Protein AF-F3YX53-F1 (afdb_monomer)

Secondary structure (DSSP, 8-state):
-PPPPPPPHHHHHHHHHHHHSPPPP--SS-TTT-----HHHHHHHHH-TTS---HHHHHHHHHHHHHHHHSTTGGGSPPPHHHHHHHHHHHHTTT-TT--S-HHHHHHHHHTHHHHHHHHSHHHHHHHHHHHHH------SEEEEEEES-TTSHHHHHHHHHHHHTT-SEEEEEEEE--HHHHHHHHHHHHHHT--EEEE--TTSTGGGGG--SPPSEEEE--PPPTTS-GGGS-HHHHHHHHHHHHTTGGGGSEEESSEEEEEETTTTEEEEEEGGGTTPPPGGGTTS--EEEEEEETTEEEEGGGTTGGGGGGS-GGGTTTS----

Foldseek 3Di:
DDDDPDDDPVVVVVVVVVVVPDDFDLFQFFPVLADQDALLVLLVQLLALVHDLDLSSLLNNLLNLLVCLLDPPSSHGRDDRVVSSVLLVCLLCLVPPPPPDDPVSSVSSVLLVVLNQLSLLRLQLSLLLNLLLVDAADDDQAAEAEEEQCRLVSVLSSNQSNCSSNVHPHYAGEYEHARPSRQVSNQVSCVVSVRHGYDHDDLLDLVVCVSPLAAHQEYEDPQAAFQVDFRVVGCRLSSLLSSCVNHPPRNVNHHYVQQWWWKAFPVVRDIDIQHVVNSRDDPPVCVPTGIGTFFTQGPNDTGGLQCRSVVSCVRGGPSNVSSGRDRD

Organism: NCBI:txid690850

Nearest PDB structures (foldseek):
  4df3-assembly2_B  TM=7.031E-01  e=1.323E-02  Aeropyrum pernix
  3id6-assembly1_C-2  TM=6.858E-01  e=1.394E-02  Saccharolobus solfataricus
  1pry-assembly1_A  TM=6.274E-01  e=8.708E-03  Pyrococcus furiosus
  3id5-assembly1_F  TM=6.725E-01  e=2.898E-02  Saccharolobus solfataricus
  6l8u-assembly4_D  TM=6.043E-01  e=4.639E-02  Homo sapiens

InterPro domains:
  IPR029063 S-adenosyl-L-methionine-dependent methyltransferase superfamily [G3DSA:3.40.50.150] (111-239)
  IPR029063 S-adenosyl-L-methionine-dependent methyltransferase superfamily [SSF53335] (136-234)

Solvent-accessible surface area (backbone atoms only — not comparable to full-atom values): 17788 Å² total; per-residue (Å²): 136,82,79,79,79,74,86,53,71,64,60,56,51,54,51,50,53,60,69,67,45,77,77,77,58,67,33,60,49,39,73,91,52,58,67,78,52,22,40,57,57,50,52,55,50,59,27,35,65,91,47,80,89,40,71,47,59,38,48,47,41,39,53,42,46,47,44,27,71,75,37,81,74,46,38,77,41,59,58,55,65,65,61,46,25,51,51,40,57,49,57,65,41,44,84,48,87,82,56,94,59,62,65,67,60,37,49,52,47,51,73,35,37,75,35,46,44,53,48,38,22,45,36,36,44,27,43,53,32,47,52,49,31,66,48,84,69,83,94,58,68,66,38,29,35,37,17,40,63,27,45,60,33,63,62,45,46,17,45,53,30,15,36,40,35,67,66,34,81,42,76,49,38,41,25,33,17,69,52,65,72,41,31,54,50,31,30,51,50,25,58,75,71,69,62,48,50,52,44,81,36,54,64,66,44,75,72,54,51,62,83,53,81,61,68,44,48,30,36,40,50,76,44,65,38,34,47,93,34,48,44,84,78,29,60,43,48,53,29,44,42,34,50,46,69,72,46,47,77,60,45,75,76,29,49,51,40,56,51,24,41,33,31,38,23,76,95,77,73,43,73,50,76,26,22,75,92,59,46,36,43,75,56,81,96,50,67,89,58,71,34,21,42,51,27,33,26,55,95,91,38,82,42,45,53,79,54,51,25,56,86,46,46,79,49,34,30,79,78,25,58,78,47,40,44,77,78,75

Mean predicted aligned error: 6.78 Å

Radius of gyration: 22.31 Å; Cα contacts (8 Å, |Δi|>4): 563; chains: 1; bounding box: 44×90×49 Å

Sequence (328 aa):
MVPPPAPDLYYRSAALDLLRQPLPSRDILRPEIYRRTPLIRDIALLCDPNVDVSDATVLNLVVKYFHAYVHPGSHKHALDLGEITGLFELFARHRDEDAQADAELMARLRDWSFALRMLVDVPKTAHIFRSIASTPLPWDSEYRGLDIGTGSGILLLAEVVQAWRNGCKNIHAVGIEIDEKVGARTGQFFRDLGVGEVVLGNAKEREVYRIMPKTPTFVSNETVAAMHERLGREDFTLINQTLLSVYGSGIMRAGFFPEALIIYAPCRKVSAILSRKNGFQIPRAYRGLSFYPRAVVIDGHIVPLNRLGDELVQHIPLASRRLLSRRW

Structure (mmCIF, N/CA/C/O backbone):
data_AF-F3YX53-F1
#
_entry.id   AF-F3YX53-F1
#
loop_
_atom_site.group_PDB
_atom_site.id
_atom_site.type_symbol
_atom_site.label_atom_id
_atom_site.label_alt_id
_atom_site.label_comp_id
_atom_site.label_asym_id
_atom_site.label_entity_id
_atom_site.label_seq_id
_atom_site.pdbx_PDB_ins_code
_atom_site.Cartn_x
_atom_site.Cartn_y
_atom_site.Cartn_z
_atom_site.occupancy
_atom_site.B_iso_or_equiv
_atom_site.auth_seq_id
_atom_site.auth_comp_id
_atom_site.auth_asym_id
_atom_site.auth_atom_id
_atom_site.pdbx_PDB_model_num
ATOM 1 N N . MET A 1 1 ? 9.713 68.135 -14.252 1.00 49.59 1 MET A N 1
ATOM 2 C CA . MET A 1 1 ? 9.689 66.773 -13.678 1.00 49.59 1 MET A CA 1
ATOM 3 C C . MET A 1 1 ? 8.294 66.523 -13.141 1.00 49.59 1 MET A C 1
ATOM 5 O O . MET A 1 1 ? 7.878 67.247 -12.249 1.00 49.59 1 MET A O 1
ATOM 9 N N . VAL A 1 2 ? 7.559 65.583 -13.733 1.00 43.41 2 VAL A N 1
ATOM 10 C CA . VAL A 1 2 ? 6.241 65.154 -13.238 1.00 43.41 2 VAL A CA 1
ATOM 11 C C . VAL A 1 2 ? 6.487 64.073 -12.176 1.00 43.41 2 VAL A C 1
ATOM 13 O O . VAL A 1 2 ? 7.276 63.167 -12.453 1.00 43.41 2 VAL A O 1
ATOM 16 N N . PRO A 1 3 ? 5.906 64.167 -10.967 1.00 47.56 3 PRO A N 1
ATOM 17 C CA . PRO A 1 3 ? 6.069 63.131 -9.953 1.00 47.56 3 PRO A CA 1
ATOM 18 C C . PRO A 1 3 ? 5.413 61.822 -10.424 1.00 47.56 3 PRO A C 1
ATOM 20 O O . PRO A 1 3 ? 4.395 61.870 -11.119 1.00 47.56 3 PRO A O 1
ATOM 23 N N . PRO A 1 4 ? 5.977 60.654 -10.072 1.00 47.84 4 PRO A N 1
ATOM 24 C CA . PRO A 1 4 ? 5.370 59.378 -10.423 1.00 47.84 4 PRO A CA 1
ATOM 25 C C . PRO A 1 4 ? 3.976 59.260 -9.780 1.00 47.84 4 PRO A C 1
ATOM 27 O O . PRO A 1 4 ? 3.779 59.755 -8.665 1.00 47.84 4 PRO A O 1
ATOM 30 N N . PRO A 1 5 ? 3.002 58.623 -10.457 1.00 53.12 5 PRO A N 1
ATOM 31 C CA . PRO A 1 5 ? 1.685 58.390 -9.879 1.00 53.12 5 PRO A CA 1
ATOM 32 C C . PRO A 1 5 ? 1.825 57.575 -8.589 1.00 53.12 5 PRO A C 1
ATOM 34 O O . PRO A 1 5 ? 2.611 56.627 -8.518 1.00 53.12 5 PRO A O 1
ATOM 37 N N . ALA A 1 6 ? 1.087 57.981 -7.553 1.00 59.03 6 ALA A N 1
ATOM 38 C CA . ALA A 1 6 ? 1.068 57.286 -6.273 1.00 59.03 6 ALA A CA 1
ATOM 39 C C . ALA A 1 6 ? 0.679 55.811 -6.492 1.00 59.03 6 ALA A C 1
ATOM 41 O O . ALA A 1 6 ? -0.263 55.561 -7.247 1.00 59.03 6 ALA A O 1
ATOM 42 N N . PRO A 1 7 ? 1.370 54.839 -5.864 1.00 53.91 7 PRO A N 1
ATOM 43 C CA . PRO A 1 7 ? 1.024 53.436 -6.013 1.00 53.91 7 PRO A CA 1
ATOM 44 C C . PRO A 1 7 ? -0.438 53.218 -5.614 1.00 53.91 7 PRO A C 1
ATOM 46 O O . PRO A 1 7 ? -0.857 53.513 -4.493 1.00 53.91 7 PRO A O 1
ATOM 49 N N . ASP A 1 8 ? -1.180 52.753 -6.613 1.00 56.47 8 ASP A N 1
ATOM 50 C CA . ASP A 1 8 ? -2.628 52.669 -6.711 1.00 56.47 8 ASP A CA 1
ATOM 51 C C . ASP A 1 8 ? -3.309 52.099 -5.460 1.00 56.47 8 ASP A C 1
ATOM 53 O O . ASP A 1 8 ? -2.947 51.035 -4.946 1.00 56.47 8 ASP A O 1
ATOM 57 N N . LEU A 1 9 ? -4.401 52.752 -5.048 1.00 54.44 9 LEU A N 1
ATOM 58 C CA . LEU A 1 9 ? -5.386 52.260 -4.070 1.00 54.44 9 LEU A CA 1
ATOM 59 C C . LEU A 1 9 ? -5.852 50.818 -4.366 1.00 54.44 9 LEU A C 1
ATOM 61 O O . LEU A 1 9 ? -6.217 50.084 -3.446 1.00 54.44 9 LEU A O 1
ATOM 65 N N . TYR A 1 10 ? -5.766 50.394 -5.629 1.00 53.84 10 TYR A N 1
ATOM 66 C CA . TYR A 1 10 ? -6.026 49.035 -6.099 1.00 53.84 10 TYR A CA 1
ATOM 67 C C . TYR A 1 10 ? -5.140 47.975 -5.418 1.00 53.84 10 TYR A C 1
ATOM 69 O O . TYR A 1 10 ? -5.646 46.951 -4.958 1.00 53.84 10 TYR A O 1
ATOM 77 N N . TYR A 1 11 ? -3.836 48.236 -5.256 1.00 52.47 11 TYR A N 1
ATOM 78 C CA . TYR A 1 11 ? -2.918 47.298 -4.595 1.00 52.47 11 TYR A CA 1
ATOM 79 C C . TYR A 1 11 ? -3.184 47.191 -3.091 1.00 52.47 11 TYR A C 1
ATOM 81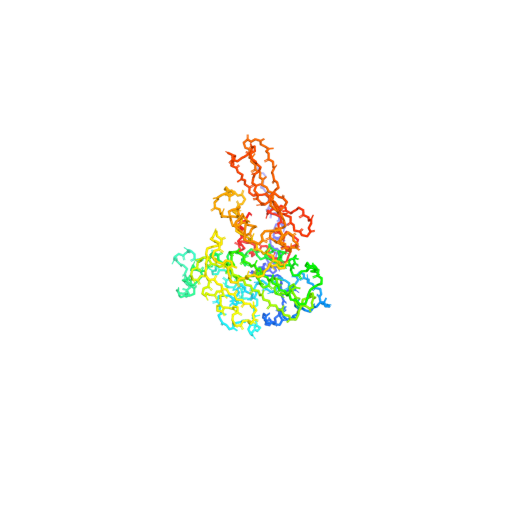 O O . TYR A 1 11 ? -3.025 46.118 -2.513 1.00 52.47 11 TYR A O 1
ATOM 89 N N . ARG A 1 12 ? -3.641 48.278 -2.454 1.00 53.94 12 ARG A N 1
ATOM 90 C CA . ARG A 1 12 ? -4.061 48.262 -1.044 1.00 53.94 12 ARG A CA 1
ATOM 91 C C . ARG A 1 12 ? -5.340 47.460 -0.837 1.00 53.94 12 ARG A C 1
ATOM 93 O O . ARG A 1 12 ? -5.404 46.715 0.133 1.00 53.94 12 ARG A O 1
ATOM 100 N N . SER A 1 13 ? -6.319 47.578 -1.735 1.00 52.41 13 SER A N 1
ATOM 101 C CA . SER A 1 13 ? -7.549 46.775 -1.683 1.00 52.41 13 SER A CA 1
ATOM 102 C C . SER A 1 13 ? -7.244 45.288 -1.845 1.00 52.41 13 SER A C 1
ATOM 104 O O . SER A 1 13 ? -7.623 44.498 -0.991 1.00 52.41 13 SER A O 1
ATOM 106 N N . ALA A 1 14 ? -6.472 44.914 -2.870 1.00 54.47 14 ALA A N 1
ATOM 107 C CA . ALA A 1 14 ? -6.106 43.519 -3.114 1.00 54.47 14 ALA A CA 1
ATOM 108 C C . ALA A 1 14 ? -5.254 42.921 -1.978 1.00 54.47 14 ALA A C 1
ATOM 110 O O . ALA A 1 14 ? -5.452 41.769 -1.594 1.00 54.47 14 ALA A O 1
ATOM 111 N N . ALA A 1 15 ? -4.336 43.701 -1.396 1.00 55.62 15 ALA A N 1
ATOM 112 C CA . ALA A 1 15 ? -3.557 43.279 -0.234 1.00 55.62 15 ALA A CA 1
ATOM 113 C C . ALA A 1 15 ? -4.422 43.128 1.028 1.00 55.62 15 ALA A C 1
ATOM 115 O O . ALA A 1 15 ? -4.228 42.185 1.790 1.00 55.62 15 ALA A O 1
ATOM 116 N N . LEU A 1 16 ? -5.395 44.018 1.250 1.00 55.44 16 LEU A N 1
ATOM 117 C CA . LEU A 1 16 ? -6.341 43.910 2.363 1.00 55.44 16 LEU A CA 1
ATOM 118 C C . LEU A 1 16 ? -7.295 42.726 2.192 1.00 55.44 16 LEU A C 1
ATOM 120 O O . LEU A 1 16 ? -7.593 42.054 3.175 1.00 55.44 16 LEU A O 1
ATOM 124 N N . ASP A 1 17 ? -7.726 42.428 0.969 1.00 58.31 17 ASP A N 1
ATOM 125 C CA . ASP A 1 17 ? -8.549 41.256 0.673 1.00 58.31 17 ASP A CA 1
ATOM 126 C C . ASP A 1 17 ? -7.755 39.955 0.863 1.00 58.31 17 ASP A C 1
ATOM 128 O O . ASP A 1 17 ? -8.283 39.001 1.428 1.00 58.31 17 ASP A O 1
ATOM 132 N N . LEU A 1 18 ? -6.461 39.934 0.518 1.00 54.81 18 LEU A N 1
ATOM 133 C CA . LEU A 1 18 ? -5.540 38.832 0.838 1.00 54.81 18 LEU A CA 1
ATOM 134 C C . LEU A 1 18 ? -5.306 38.663 2.349 1.00 54.81 18 LEU A C 1
ATOM 136 O O . LEU A 1 18 ? -5.172 37.537 2.818 1.00 54.81 18 LEU A O 1
ATOM 140 N N . LEU A 1 19 ? -5.278 39.755 3.119 1.00 52.75 19 LEU A N 1
ATOM 141 C CA . LEU A 1 19 ? -5.143 39.724 4.584 1.00 52.75 19 LEU A CA 1
ATOM 142 C C . LEU A 1 19 ? -6.446 39.343 5.306 1.00 52.75 19 LEU A C 1
ATOM 144 O O . LEU A 1 19 ? -6.406 38.918 6.458 1.00 52.75 19 LEU A O 1
ATOM 148 N N . ARG A 1 20 ? -7.597 39.512 4.644 1.00 55.66 20 ARG A N 1
ATOM 149 C CA . ARG A 1 20 ? -8.925 39.104 5.132 1.00 55.66 20 ARG A CA 1
ATOM 150 C C . ARG A 1 20 ? -9.268 37.663 4.784 1.00 55.66 20 ARG A C 1
ATOM 152 O O . ARG A 1 20 ? -10.210 37.118 5.360 1.00 55.66 20 ARG A O 1
ATOM 159 N N . GLN A 1 21 ? -8.540 37.050 3.852 1.00 49.94 21 GLN A N 1
ATOM 160 C CA . GLN A 1 21 ? -8.690 35.627 3.596 1.00 49.94 21 GLN A CA 1
ATOM 161 C C . GLN A 1 21 ? -8.266 34.850 4.849 1.00 49.94 21 GLN A C 1
ATOM 163 O O . GLN A 1 21 ? -7.223 35.156 5.435 1.00 49.94 21 GLN A O 1
ATOM 168 N N . PRO A 1 22 ? -9.054 33.846 5.278 1.00 48.16 22 PRO A N 1
ATOM 169 C CA . PRO A 1 22 ? -8.607 32.931 6.312 1.00 48.16 22 PRO A CA 1
ATOM 170 C C . PRO A 1 22 ? -7.241 32.381 5.910 1.00 48.16 22 PRO A C 1
ATOM 172 O O . PRO A 1 22 ? -7.035 32.026 4.744 1.00 48.16 22 PRO A O 1
ATOM 175 N N . LEU A 1 23 ? -6.310 32.315 6.866 1.00 53.31 23 LEU A N 1
ATOM 176 C CA . LEU A 1 23 ? -5.028 31.662 6.626 1.00 53.31 23 LEU A CA 1
ATOM 177 C C . LEU A 1 23 ? -5.305 30.279 6.021 1.00 53.31 23 LEU A C 1
ATOM 179 O O . LEU A 1 23 ? -6.161 29.561 6.547 1.00 53.31 23 LEU A O 1
ATOM 183 N N . PRO A 1 24 ? -4.630 29.902 4.921 1.00 59.50 24 PRO A N 1
ATOM 184 C CA . PRO A 1 24 ? -4.862 28.608 4.304 1.00 59.50 24 PRO A CA 1
ATOM 185 C C . PRO A 1 24 ? -4.664 27.523 5.360 1.00 59.50 24 PRO A C 1
ATOM 187 O O . PRO A 1 24 ? -3.640 27.514 6.053 1.00 59.50 24 PRO A O 1
ATOM 190 N N . SER A 1 25 ? -5.666 26.646 5.494 1.00 64.38 25 SER A N 1
ATOM 191 C CA . SER A 1 25 ? -5.602 25.526 6.429 1.00 64.38 25 SER A CA 1
ATOM 192 C C . SER A 1 25 ? -4.290 24.770 6.208 1.00 64.38 25 SER A C 1
ATOM 194 O O . SER A 1 25 ? -3.894 24.475 5.074 1.00 64.38 25 SER A O 1
ATOM 196 N N . ARG A 1 26 ? -3.594 24.517 7.317 1.00 80.75 26 ARG A N 1
ATOM 197 C CA . ARG A 1 26 ? -2.384 23.691 7.354 1.00 80.75 26 ARG A CA 1
ATOM 198 C C . ARG A 1 26 ? -2.716 22.211 7.506 1.00 80.75 26 ARG A C 1
ATOM 200 O O . ARG A 1 26 ? -1.799 21.405 7.580 1.00 80.75 26 ARG A O 1
ATOM 207 N N . ASP A 1 27 ? -4.000 21.865 7.544 1.00 92.56 27 ASP A N 1
ATOM 208 C CA . ASP A 1 27 ? -4.454 20.503 7.761 1.00 92.56 27 ASP A CA 1
ATOM 209 C C . ASP A 1 27 ? -4.037 19.598 6.605 1.00 92.56 27 ASP A C 1
ATOM 211 O O . ASP A 1 27 ? -3.983 20.012 5.442 1.00 92.56 27 ASP A O 1
ATOM 215 N N . ILE A 1 28 ? -3.745 18.336 6.908 1.00 95.44 28 ILE A N 1
ATOM 216 C CA . ILE A 1 28 ? -3.334 17.370 5.885 1.00 95.44 28 ILE A CA 1
ATOM 217 C C . ILE A 1 28 ? -4.479 16.994 4.929 1.00 95.44 28 ILE A C 1
ATOM 219 O O . ILE A 1 28 ? -4.230 16.617 3.787 1.00 95.44 28 ILE A O 1
ATOM 223 N N . LEU A 1 29 ? -5.731 17.164 5.363 1.00 96.44 29 LEU A N 1
ATOM 224 C CA . LEU A 1 29 ? -6.944 17.025 4.558 1.00 96.44 29 LEU A CA 1
ATOM 225 C C . LEU A 1 29 ? -7.785 18.295 4.665 1.00 96.44 29 LEU A C 1
ATOM 227 O O . LEU A 1 29 ? -7.719 19.017 5.654 1.00 96.44 29 LEU A O 1
ATOM 231 N N . ARG A 1 30 ? -8.633 18.541 3.669 1.00 94.75 30 ARG A N 1
ATOM 232 C CA . ARG A 1 30 ? -9.691 19.545 3.783 1.00 94.75 30 ARG A CA 1
ATOM 233 C C . ARG A 1 30 ? -10.664 19.185 4.923 1.00 94.75 30 ARG A C 1
ATOM 235 O O . ARG A 1 30 ? -11.121 18.038 4.959 1.00 94.75 30 ARG A O 1
ATOM 242 N N . PRO A 1 31 ? -11.023 20.121 5.824 1.00 92.00 31 PRO A N 1
ATOM 243 C CA . PRO A 1 31 ? -11.918 19.833 6.947 1.00 92.00 31 PRO A CA 1
ATOM 244 C C . PRO A 1 31 ? -13.266 19.238 6.529 1.00 92.00 31 PRO A C 1
ATOM 246 O O . PRO A 1 31 ? -13.812 18.407 7.245 1.00 92.00 31 PRO A O 1
ATOM 249 N N . GLU A 1 32 ? -13.777 19.604 5.349 1.00 93.75 32 GLU A N 1
ATOM 250 C CA . GLU A 1 32 ? -15.083 19.157 4.852 1.00 93.75 32 GLU A CA 1
ATOM 251 C C . GLU A 1 32 ? -15.123 17.657 4.528 1.00 93.75 32 GLU A C 1
ATOM 253 O O . GLU A 1 32 ? -16.195 17.054 4.541 1.00 93.75 32 GLU A O 1
ATOM 258 N N . ILE A 1 33 ? -13.970 17.043 4.237 1.00 95.44 33 ILE A N 1
ATOM 259 C CA . ILE A 1 33 ? -13.889 15.597 3.996 1.00 95.44 33 ILE A CA 1
ATOM 260 C C . ILE A 1 33 ? -13.463 14.818 5.239 1.00 95.44 33 ILE A C 1
ATOM 262 O O . ILE A 1 33 ? -13.662 13.602 5.285 1.00 95.44 33 ILE A O 1
ATOM 266 N N . TYR A 1 34 ? -12.863 15.474 6.235 1.00 97.19 34 TYR A N 1
ATOM 267 C CA . TYR A 1 34 ? -12.397 14.804 7.441 1.00 97.19 34 TYR A CA 1
ATOM 268 C C . TYR A 1 34 ? -13.574 14.366 8.313 1.00 97.19 34 TYR A C 1
ATOM 270 O O . TYR A 1 34 ? -14.525 15.107 8.548 1.00 97.19 34 TYR A O 1
ATOM 278 N N . ARG A 1 35 ? -13.498 13.142 8.830 1.00 96.56 35 ARG A N 1
ATOM 279 C CA . ARG A 1 35 ? -14.499 12.563 9.722 1.00 96.56 35 ARG A CA 1
ATOM 280 C C . ARG A 1 35 ? -13.828 12.230 11.038 1.00 96.56 35 ARG A C 1
ATOM 282 O O . ARG A 1 35 ? -12.894 11.435 11.070 1.00 96.56 35 ARG A O 1
ATOM 289 N N . ARG A 1 36 ? -14.338 12.768 12.145 1.00 96.94 36 ARG A N 1
ATOM 290 C CA . ARG A 1 36 ? -13.844 12.459 13.495 1.00 96.94 36 ARG A CA 1
ATOM 291 C C . ARG A 1 36 ? -14.381 11.106 13.984 1.00 96.94 36 ARG A C 1
ATOM 293 O O . ARG A 1 36 ? -15.204 11.020 14.890 1.00 96.94 36 ARG A O 1
ATOM 300 N N . THR A 1 37 ? -13.933 10.040 13.335 1.00 97.12 37 THR A N 1
ATOM 301 C CA . THR A 1 37 ? -14.246 8.636 13.641 1.00 97.12 37 THR A CA 1
ATOM 302 C C . THR A 1 37 ? -12.961 7.868 13.962 1.00 97.12 37 THR A C 1
ATOM 304 O O . THR A 1 37 ? -11.911 8.202 13.408 1.00 97.12 37 THR A O 1
ATOM 307 N N . PRO A 1 38 ? -13.009 6.834 14.819 1.00 98.00 38 PRO A N 1
ATOM 308 C CA . PRO A 1 38 ? -11.875 5.933 15.008 1.00 98.00 38 PRO A CA 1
ATOM 309 C C . PRO A 1 38 ? -11.501 5.186 13.725 1.00 98.00 38 PRO A C 1
ATOM 311 O O . PRO A 1 38 ? -12.389 4.830 12.947 1.00 98.00 38 PRO A O 1
ATOM 314 N N . LEU A 1 39 ? -10.213 4.864 13.549 1.00 98.31 39 LEU A N 1
ATOM 315 C CA . LEU A 1 39 ? -9.726 4.093 12.394 1.00 98.31 39 LEU A CA 1
ATOM 316 C C . LEU A 1 39 ? -10.466 2.756 12.245 1.00 98.31 39 LEU A C 1
ATOM 318 O O . LEU A 1 39 ? -10.862 2.397 11.142 1.00 98.31 39 LEU A O 1
ATOM 322 N N . ILE A 1 40 ? -10.704 2.042 13.351 1.00 97.69 40 ILE A N 1
ATOM 323 C CA . ILE A 1 40 ? -11.396 0.744 13.316 1.00 97.69 40 ILE A CA 1
ATOM 324 C C . ILE A 1 40 ? -12.818 0.845 12.743 1.00 97.69 40 ILE A C 1
ATOM 326 O O . ILE A 1 40 ? -13.286 -0.073 12.075 1.00 97.69 40 ILE A O 1
ATOM 330 N N . ARG A 1 41 ? -13.495 1.984 12.947 1.00 97.31 41 ARG A N 1
ATOM 331 C CA . ARG A 1 41 ? -14.827 2.231 12.385 1.00 97.31 41 ARG A CA 1
ATOM 332 C C . ARG A 1 41 ? -14.756 2.488 10.883 1.00 97.31 41 ARG A C 1
ATOM 334 O O . ARG A 1 41 ? -15.631 2.025 10.160 1.00 97.31 41 ARG A O 1
ATOM 341 N N . ASP A 1 42 ? -13.725 3.191 10.423 1.00 97.31 42 ASP A N 1
ATOM 342 C CA . ASP A 1 42 ? -13.515 3.438 8.994 1.00 97.31 42 ASP A CA 1
ATOM 343 C C . ASP A 1 42 ? -13.142 2.144 8.253 1.00 97.31 42 ASP A C 1
ATOM 345 O O . ASP A 1 42 ? -13.642 1.911 7.155 1.00 97.31 42 ASP A O 1
ATOM 349 N N . ILE A 1 43 ? -12.344 1.263 8.873 1.00 97.75 43 ILE A N 1
ATOM 350 C CA . ILE A 1 43 ? -12.054 -0.081 8.343 1.00 97.75 43 ILE A CA 1
ATOM 351 C C . ILE A 1 43 ? -13.345 -0.902 8.241 1.00 97.75 43 ILE A C 1
ATOM 353 O O . ILE A 1 43 ? -13.640 -1.440 7.179 1.00 97.75 43 ILE A O 1
ATOM 357 N N . ALA A 1 44 ? -14.145 -0.959 9.312 1.00 96.25 44 ALA A N 1
ATOM 358 C CA . ALA A 1 44 ? -15.410 -1.696 9.306 1.00 96.25 44 ALA A CA 1
ATOM 359 C C . ALA A 1 44 ? -16.380 -1.182 8.230 1.00 96.25 44 ALA A C 1
ATOM 361 O O . ALA A 1 44 ? -17.036 -1.977 7.563 1.00 96.25 44 ALA A O 1
ATOM 362 N N . LEU A 1 45 ? -16.434 0.140 8.031 1.00 96.06 45 LEU A N 1
ATOM 363 C CA . LEU A 1 45 ? -17.238 0.763 6.983 1.00 96.06 45 LEU A CA 1
ATOM 364 C C . LEU A 1 45 ? -16.762 0.358 5.580 1.00 96.06 45 LEU A C 1
ATOM 366 O O . LEU A 1 45 ? -17.583 0.076 4.715 1.00 96.06 45 LEU A O 1
ATOM 370 N N . LEU A 1 46 ? -15.447 0.309 5.354 1.00 96.50 46 LEU A N 1
ATOM 371 C CA . LEU A 1 46 ? -14.874 -0.116 4.076 1.00 96.50 46 LEU A CA 1
ATOM 372 C C . LEU A 1 46 ? -15.122 -1.598 3.783 1.00 96.50 46 LEU A C 1
ATOM 374 O O . LEU A 1 46 ? -15.286 -1.954 2.618 1.00 96.50 46 LEU A O 1
ATOM 378 N N . CYS A 1 47 ? -15.185 -2.449 4.808 1.00 95.75 47 CYS A N 1
ATOM 379 C CA . CYS A 1 47 ? -15.500 -3.869 4.655 1.00 95.75 47 CYS A CA 1
ATOM 380 C C . CYS A 1 47 ? -16.953 -4.141 4.220 1.00 95.75 47 CYS A C 1
ATOM 382 O O . CYS A 1 47 ? -17.225 -5.237 3.734 1.00 95.75 47 CYS A O 1
ATOM 384 N N . ASP A 1 48 ? -17.884 -3.191 4.379 1.00 94.75 48 ASP A N 1
ATOM 385 C CA . ASP A 1 48 ? -19.287 -3.376 3.988 1.00 94.75 48 ASP A CA 1
ATOM 386 C C . ASP A 1 48 ? -19.449 -3.288 2.456 1.00 94.75 48 ASP A C 1
ATOM 388 O O . ASP A 1 48 ? -19.206 -2.221 1.877 1.00 94.75 48 ASP A O 1
ATOM 392 N N . PRO A 1 49 ? -19.890 -4.365 1.771 1.00 93.25 49 PRO A N 1
ATOM 393 C CA . PRO A 1 49 ? -20.092 -4.354 0.322 1.00 93.25 49 PRO A CA 1
ATOM 394 C C . PRO A 1 49 ? -21.111 -3.322 -0.166 1.00 93.25 49 PRO A C 1
ATOM 396 O O . PRO A 1 49 ? -21.043 -2.913 -1.322 1.00 93.25 49 PRO A O 1
ATOM 399 N N . ASN A 1 50 ? -22.044 -2.898 0.689 1.00 93.94 50 ASN A N 1
ATOM 400 C CA . ASN A 1 50 ? -23.097 -1.946 0.331 1.00 93.94 50 ASN A CA 1
ATOM 401 C C . ASN A 1 50 ? -22.648 -0.488 0.462 1.00 93.94 50 ASN A C 1
ATOM 403 O O . ASN A 1 50 ? -23.416 0.425 0.158 1.00 93.94 50 ASN A O 1
ATOM 407 N N . VAL A 1 51 ? -21.427 -0.260 0.946 1.00 93.69 51 VAL A N 1
ATOM 408 C CA . VAL A 1 51 ? -20.857 1.073 1.092 1.00 93.69 51 VAL A CA 1
ATOM 409 C C . VAL A 1 51 ? -19.859 1.327 -0.027 1.00 93.69 51 VAL A C 1
ATOM 411 O O . VAL A 1 51 ? -18.937 0.538 -0.264 1.00 93.69 51 VAL A O 1
ATOM 414 N N . ASP A 1 52 ? -20.024 2.469 -0.691 1.00 91.56 52 ASP A N 1
ATOM 415 C CA . ASP A 1 52 ? -19.095 2.940 -1.709 1.00 91.56 52 ASP A CA 1
ATOM 416 C C . ASP A 1 52 ? -17.751 3.345 -1.095 1.00 91.56 52 ASP A C 1
ATOM 418 O O . ASP A 1 52 ? -17.671 4.085 -0.104 1.00 91.56 52 ASP A O 1
ATOM 422 N N . VAL A 1 53 ? -16.669 2.942 -1.762 1.00 94.50 53 VAL A N 1
ATOM 423 C CA . VAL A 1 53 ? -15.293 3.328 -1.424 1.00 94.50 53 VAL A CA 1
ATOM 424 C C . VAL A 1 53 ? -15.020 4.758 -1.920 1.00 94.50 53 VAL A C 1
ATOM 426 O O . VAL A 1 53 ? -14.290 5.006 -2.878 1.00 94.50 53 VAL A O 1
ATOM 429 N N . SER A 1 54 ? -15.677 5.722 -1.275 1.00 95.56 54 SER A N 1
ATOM 430 C CA . SER A 1 54 ? -15.593 7.153 -1.592 1.00 95.56 54 SER A CA 1
ATOM 431 C C . SER A 1 54 ? -14.243 7.773 -1.221 1.00 95.56 54 SER A C 1
ATOM 433 O O . SER A 1 54 ? -13.602 7.343 -0.260 1.00 95.56 54 SER A O 1
ATOM 435 N N . ASP A 1 55 ? -13.868 8.857 -1.916 1.00 96.94 55 ASP A N 1
ATOM 436 C CA . ASP A 1 55 ? -12.656 9.657 -1.658 1.00 96.94 55 ASP A CA 1
ATOM 437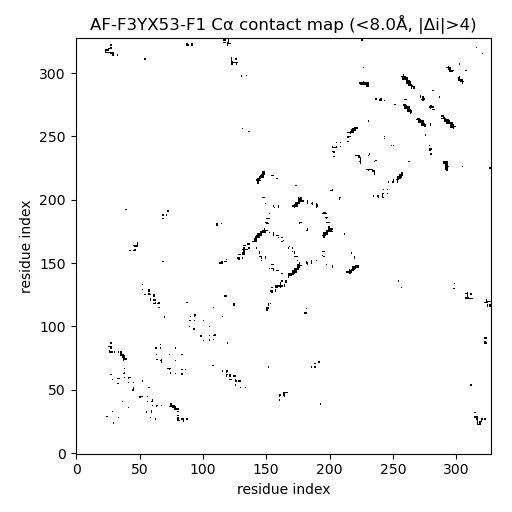 C C . ASP A 1 55 ? -12.476 9.982 -0.172 1.00 96.94 55 ASP A C 1
ATOM 439 O O . ASP A 1 55 ? -11.420 9.733 0.406 1.00 96.94 55 ASP A O 1
ATOM 443 N N . ALA A 1 56 ? -13.532 10.494 0.471 1.00 96.12 56 ALA A N 1
ATOM 444 C CA . ALA A 1 56 ? -13.493 10.844 1.885 1.00 96.12 56 ALA A CA 1
ATOM 445 C C . ALA A 1 56 ? -13.167 9.624 2.756 1.00 96.12 56 ALA A C 1
ATOM 447 O O . ALA A 1 56 ? -12.380 9.735 3.691 1.00 96.12 56 ALA A O 1
ATOM 448 N N . THR A 1 57 ? -13.727 8.453 2.452 1.00 95.44 57 THR A N 1
ATOM 449 C CA . THR A 1 57 ? -13.518 7.251 3.269 1.00 95.44 57 THR A CA 1
ATOM 450 C C . THR A 1 57 ? -12.075 6.759 3.172 1.00 95.44 57 THR A C 1
ATOM 452 O O . THR A 1 57 ? -11.441 6.537 4.202 1.00 95.44 57 THR A O 1
ATOM 455 N N . VAL A 1 58 ? -11.514 6.670 1.961 1.00 97.62 58 VAL A N 1
ATOM 456 C CA . VAL A 1 58 ? -10.129 6.196 1.780 1.00 97.62 58 VAL A CA 1
ATOM 457 C C . VAL A 1 58 ? -9.089 7.206 2.254 1.00 97.62 58 VAL A C 1
ATOM 459 O O . VAL A 1 58 ? -8.086 6.814 2.844 1.00 97.62 58 VAL A O 1
ATOM 462 N N . LEU A 1 59 ? -9.332 8.508 2.084 1.00 98.25 59 LEU A N 1
ATOM 463 C CA . LEU A 1 59 ? -8.422 9.538 2.589 1.00 98.25 59 LEU A CA 1
ATOM 464 C C . LEU A 1 59 ? -8.398 9.562 4.120 1.00 98.25 59 LEU A C 1
ATOM 466 O O . LEU A 1 59 ? -7.316 9.619 4.702 1.00 98.25 59 LEU A O 1
ATOM 470 N N . ASN A 1 60 ? -9.562 9.459 4.778 1.00 98.19 60 ASN A N 1
ATOM 471 C CA . ASN A 1 60 ? -9.629 9.356 6.240 1.00 98.19 60 ASN A CA 1
ATOM 472 C C . ASN A 1 60 ? -8.920 8.101 6.752 1.00 98.19 60 ASN A C 1
ATOM 474 O O . ASN A 1 60 ? -8.168 8.199 7.722 1.00 98.19 60 ASN A O 1
ATOM 478 N N . LEU A 1 61 ? -9.116 6.956 6.086 1.00 98.31 61 LEU A N 1
ATOM 479 C CA . LEU A 1 61 ? -8.407 5.724 6.414 1.00 98.31 61 LEU A CA 1
ATOM 480 C C . LEU A 1 61 ? -6.894 5.958 6.399 1.00 98.31 61 LEU A C 1
ATOM 482 O O . LEU A 1 61 ? -6.248 5.722 7.412 1.00 98.31 61 LEU A O 1
ATOM 486 N N . VAL A 1 62 ? -6.331 6.442 5.287 1.00 98.44 62 VAL A N 1
ATOM 487 C CA . VAL A 1 62 ? -4.871 6.554 5.119 1.00 98.44 62 VAL A CA 1
ATOM 488 C C . VAL A 1 62 ? -4.247 7.481 6.163 1.00 98.44 62 VAL A C 1
ATOM 490 O O . VAL A 1 62 ? -3.259 7.107 6.797 1.00 98.44 62 VAL A O 1
ATOM 493 N N . VAL A 1 63 ? -4.829 8.662 6.404 1.00 98.31 63 VAL A N 1
ATOM 494 C CA . VAL A 1 63 ? -4.239 9.620 7.356 1.00 98.31 63 VAL A CA 1
ATOM 495 C C . VAL A 1 63 ? -4.349 9.147 8.810 1.00 98.31 63 VAL A C 1
ATOM 497 O O . VAL A 1 63 ? -3.425 9.353 9.597 1.00 98.31 63 VAL A O 1
ATOM 500 N N . LYS A 1 64 ? -5.432 8.450 9.175 1.00 98.69 64 LYS A N 1
ATOM 501 C CA . LYS A 1 64 ? -5.580 7.850 10.512 1.00 98.69 64 LYS A CA 1
ATOM 502 C C . LYS A 1 64 ? -4.722 6.601 10.670 1.00 98.69 64 LYS A C 1
ATOM 504 O O . LYS A 1 64 ? -4.195 6.366 11.753 1.00 98.69 64 LYS A O 1
ATOM 509 N N . TYR A 1 65 ? -4.552 5.823 9.603 1.00 98.62 65 TYR A N 1
ATOM 510 C CA . TYR A 1 65 ? -3.672 4.659 9.569 1.00 98.62 65 TYR A CA 1
ATOM 511 C C . TYR A 1 65 ? -2.222 5.078 9.795 1.00 98.62 65 TYR A C 1
ATOM 513 O O . TYR A 1 65 ? -1.543 4.470 10.614 1.00 98.62 65 TYR A O 1
ATOM 521 N N . PHE A 1 66 ? -1.773 6.167 9.162 1.00 98.31 66 PHE A N 1
ATOM 522 C CA . PHE A 1 66 ? -0.469 6.774 9.433 1.00 98.31 66 PHE A CA 1
ATOM 523 C C . PHE A 1 66 ? -0.268 7.082 10.920 1.00 98.31 66 PHE A C 1
ATOM 525 O O . PHE A 1 66 ? 0.714 6.637 11.517 1.00 98.31 66 PHE A O 1
ATOM 532 N N . HIS A 1 67 ? -1.231 7.758 11.547 1.00 98.12 67 HIS A N 1
ATOM 533 C CA . HIS A 1 67 ? -1.158 8.055 12.975 1.00 98.12 67 HIS A CA 1
ATOM 534 C C . HIS A 1 67 ? -1.154 6.787 13.841 1.00 98.12 67 HIS A C 1
ATOM 536 O O . HIS A 1 67 ? -0.310 6.636 14.724 1.00 98.12 67 HIS A O 1
ATOM 542 N N . ALA A 1 68 ? -2.052 5.841 13.565 1.00 98.12 68 ALA A N 1
ATOM 543 C CA . ALA A 1 68 ? -2.147 4.579 14.293 1.00 98.12 68 ALA A CA 1
ATOM 544 C C . ALA A 1 68 ? -0.927 3.673 14.128 1.00 98.12 68 ALA A C 1
ATOM 546 O O . ALA A 1 68 ? -0.564 2.947 15.059 1.00 98.12 68 ALA A O 1
ATOM 547 N N . TYR A 1 69 ? -0.249 3.759 12.988 1.00 98.12 69 TYR A N 1
ATOM 548 C CA . TYR A 1 69 ? 1.012 3.081 12.768 1.00 98.12 69 TYR A CA 1
ATOM 549 C C . TYR A 1 69 ? 2.124 3.664 13.652 1.00 98.12 69 TYR A C 1
ATOM 551 O O . TYR A 1 69 ? 2.964 2.917 14.144 1.00 98.12 69 TYR A O 1
ATOM 559 N N . VAL A 1 70 ? 2.130 4.960 13.958 1.00 96.88 70 VAL A N 1
ATOM 560 C CA . VAL A 1 70 ? 3.160 5.538 14.844 1.00 96.88 70 VAL A CA 1
ATOM 561 C C . VAL A 1 70 ? 2.794 5.423 16.328 1.00 96.88 70 VAL A C 1
ATOM 563 O O . VAL A 1 70 ? 3.668 5.175 17.163 1.00 96.88 70 VAL A O 1
ATOM 566 N N . HIS A 1 71 ? 1.507 5.557 16.656 1.00 95.94 71 HIS A N 1
ATOM 567 C CA . HIS A 1 71 ? 0.988 5.596 18.024 1.00 95.94 71 HIS A CA 1
ATOM 568 C C . HIS A 1 71 ? 0.102 4.373 18.319 1.00 95.94 71 HIS A C 1
ATOM 570 O O . HIS A 1 71 ? -1.089 4.385 17.969 1.00 95.94 71 HIS A O 1
ATOM 576 N N . PRO A 1 72 ? 0.646 3.327 18.979 1.00 93.75 72 PRO A N 1
ATOM 577 C CA . PRO A 1 72 ? -0.114 2.144 19.376 1.00 93.75 72 PRO A CA 1
ATOM 578 C C . PRO A 1 72 ? -1.405 2.497 20.123 1.00 93.75 72 PRO A C 1
ATOM 580 O O . PRO A 1 72 ? -1.459 3.452 20.893 1.00 93.75 72 PRO A O 1
ATOM 583 N N . GLY A 1 73 ? -2.472 1.740 19.866 1.00 95.00 73 GLY A N 1
ATOM 584 C CA . GLY A 1 73 ? -3.792 1.958 20.472 1.00 95.00 73 GLY A CA 1
ATOM 585 C C . GLY A 1 73 ? -4.629 3.095 19.868 1.00 95.00 73 GLY A C 1
ATOM 586 O O . GLY A 1 73 ? -5.855 3.036 19.956 1.00 95.00 73 GLY A O 1
ATOM 587 N N . SER A 1 74 ? -4.033 4.073 19.174 1.00 97.12 74 SER A N 1
ATOM 588 C CA . SER A 1 74 ? -4.797 5.222 18.647 1.00 97.12 74 SER A CA 1
ATOM 589 C C . SER A 1 74 ? -5.846 4.853 17.586 1.00 97.12 74 SER A C 1
ATOM 591 O O . SER A 1 74 ? -6.812 5.587 17.403 1.00 97.12 74 SER A O 1
ATOM 593 N N . HIS A 1 75 ? -5.759 3.664 16.973 1.00 97.62 75 HIS A N 1
ATOM 594 C CA . HIS A 1 75 ? -6.782 3.137 16.057 1.00 97.62 75 HIS A CA 1
ATOM 595 C C . HIS A 1 75 ? -8.182 2.982 16.688 1.00 97.62 75 HIS A C 1
ATOM 597 O O . HIS A 1 75 ? -9.178 2.914 15.960 1.00 97.62 75 HIS A O 1
ATOM 603 N N . LYS A 1 76 ? -8.269 2.931 18.026 1.00 97.75 76 LYS A N 1
ATOM 604 C CA . LYS A 1 76 ? -9.522 2.795 18.792 1.00 97.75 76 LYS A CA 1
ATOM 605 C C . LYS A 1 76 ? -10.184 4.133 19.123 1.00 97.75 76 LYS A C 1
ATOM 607 O O . LYS A 1 76 ? -11.335 4.148 19.551 1.00 97.75 76 LYS A O 1
ATOM 612 N N . HIS A 1 77 ? -9.486 5.248 18.920 1.00 97.00 77 HIS A N 1
ATOM 613 C CA . HIS A 1 77 ? -9.936 6.572 19.335 1.00 97.00 77 HIS A CA 1
ATOM 614 C C . HIS A 1 77 ? -10.213 7.463 18.127 1.00 97.00 77 HIS A C 1
ATOM 616 O O . HIS A 1 77 ? -9.588 7.332 17.076 1.00 97.00 77 HIS A O 1
ATOM 622 N N . ALA A 1 78 ? -11.180 8.367 18.270 1.00 97.56 78 ALA A N 1
ATOM 623 C CA . ALA A 1 78 ? -11.405 9.406 17.280 1.00 97.56 78 ALA A CA 1
ATOM 624 C C . ALA A 1 78 ? -10.356 10.505 17.484 1.00 97.56 78 ALA A C 1
ATOM 626 O O . ALA A 1 78 ? -10.270 11.066 18.572 1.00 97.56 78 ALA A O 1
ATOM 627 N N . LEU A 1 79 ? -9.571 10.782 16.446 1.00 96.00 79 LEU A N 1
ATOM 628 C CA . LEU A 1 79 ? -8.483 11.759 16.478 1.00 96.00 79 LEU A CA 1
ATOM 629 C C . LEU A 1 79 ? -8.955 13.113 15.954 1.00 96.00 79 LEU A C 1
ATOM 631 O O . LEU A 1 79 ? -9.863 13.180 15.117 1.00 96.00 79 LEU A O 1
ATOM 635 N N . ASP A 1 80 ? -8.323 14.188 16.397 1.00 96.06 80 ASP A N 1
ATOM 636 C CA . ASP A 1 80 ? -8.486 15.499 15.784 1.00 96.06 80 ASP A CA 1
ATOM 637 C C . ASP A 1 80 ? -7.566 15.649 14.568 1.00 96.06 80 ASP A C 1
ATOM 639 O O . ASP A 1 80 ? -6.434 15.162 14.537 1.00 96.06 80 ASP A O 1
ATOM 643 N N . LEU A 1 81 ? -8.048 16.344 13.533 1.00 96.06 81 LEU A N 1
ATOM 644 C CA . LEU A 1 81 ? -7.283 16.532 12.294 1.00 96.06 81 LEU A CA 1
ATOM 645 C C . LEU A 1 81 ? -5.954 17.261 12.542 1.00 96.06 81 LEU A C 1
ATOM 647 O O . LEU A 1 81 ? -4.960 16.976 11.872 1.00 96.06 81 LEU A O 1
ATOM 651 N N . GLY A 1 82 ? -5.922 18.155 13.534 1.00 94.88 82 GLY A N 1
ATOM 652 C CA . GLY A 1 82 ? -4.709 18.849 13.959 1.00 94.88 82 GLY A CA 1
ATOM 653 C C . GLY A 1 82 ? -3.646 17.908 14.537 1.00 94.88 82 GLY A C 1
ATOM 654 O O . GLY A 1 82 ? -2.470 18.083 14.236 1.00 94.88 82 GLY A O 1
ATOM 655 N N . GLU A 1 83 ? -4.040 16.874 15.289 1.00 94.50 83 GLU A N 1
ATOM 656 C CA . GLU A 1 83 ? -3.109 15.878 15.850 1.00 94.50 83 GLU A CA 1
ATOM 657 C C . GLU A 1 83 ? -2.447 15.067 14.733 1.00 94.50 83 GLU A C 1
ATOM 659 O O . GLU A 1 83 ? -1.224 14.921 14.683 1.00 94.50 83 GLU A O 1
ATOM 664 N N . ILE A 1 84 ? -3.256 14.608 13.774 1.00 96.94 84 ILE A N 1
ATOM 665 C CA . ILE A 1 84 ? -2.771 13.886 12.595 1.00 96.94 84 ILE A CA 1
ATOM 666 C C . ILE A 1 84 ? -1.829 14.784 11.787 1.00 96.94 84 ILE A C 1
ATOM 668 O O . ILE A 1 84 ? -0.729 14.370 11.428 1.00 96.94 84 ILE A O 1
ATOM 672 N N . THR A 1 85 ? -2.237 16.026 11.531 1.00 95.81 85 THR A N 1
ATOM 673 C CA . THR A 1 85 ? -1.440 17.004 10.780 1.00 95.81 85 THR A CA 1
ATOM 674 C C . THR A 1 85 ? -0.098 17.278 11.458 1.00 95.81 85 THR A C 1
ATOM 676 O O . THR A 1 85 ? 0.930 17.269 10.783 1.00 95.81 85 THR A O 1
ATOM 679 N N . GLY A 1 86 ? -0.076 17.441 12.784 1.00 92.62 86 GLY A N 1
ATOM 680 C CA . GLY A 1 86 ? 1.159 17.629 13.546 1.00 92.62 86 GLY A CA 1
ATOM 681 C C . GLY A 1 86 ? 2.146 16.474 13.360 1.00 92.62 86 GLY A C 1
ATOM 682 O O . GLY A 1 86 ? 3.343 16.703 13.183 1.00 92.62 86 GLY A O 1
ATOM 683 N N . LEU A 1 87 ? 1.660 15.230 13.290 1.00 94.19 87 LEU A N 1
ATOM 684 C CA . LEU A 1 87 ? 2.518 14.078 13.012 1.00 94.19 87 LEU A CA 1
ATOM 685 C C . LEU A 1 87 ? 3.099 14.098 11.587 1.00 94.19 87 LEU A C 1
ATOM 687 O O . LEU A 1 87 ? 4.263 13.743 11.399 1.00 94.19 87 LEU A O 1
ATOM 691 N N . PHE A 1 88 ? 2.330 14.540 10.585 1.00 94.75 88 PHE A N 1
ATOM 692 C CA . PHE A 1 88 ? 2.850 14.750 9.226 1.00 94.75 88 PHE A CA 1
ATOM 693 C C . PHE A 1 88 ? 3.947 15.822 9.201 1.00 94.75 88 PHE A C 1
ATOM 695 O O . PHE A 1 88 ? 4.955 15.655 8.514 1.00 94.75 88 PHE A O 1
ATOM 702 N N . GLU A 1 89 ? 3.788 16.906 9.964 1.00 91.12 89 GLU A N 1
ATOM 703 C CA . GLU A 1 89 ? 4.810 17.951 10.082 1.00 91.12 89 GLU A CA 1
ATOM 704 C C . GLU A 1 89 ? 6.095 17.436 10.741 1.00 91.12 89 GLU A C 1
ATOM 706 O O . GLU A 1 89 ? 7.189 17.737 10.254 1.00 91.12 89 GLU A O 1
ATOM 711 N N . LEU A 1 90 ? 5.975 16.628 11.799 1.00 89.94 90 LEU A N 1
ATOM 712 C CA . LEU A 1 90 ? 7.114 15.970 12.444 1.00 89.94 90 LEU A CA 1
ATOM 713 C C . LEU A 1 90 ? 7.803 14.992 11.495 1.00 89.94 90 LEU A C 1
ATOM 715 O O . LEU A 1 90 ? 9.027 15.011 11.365 1.00 89.94 90 LEU A O 1
ATOM 719 N N . PHE A 1 91 ? 7.032 14.182 10.767 1.00 91.50 91 PHE A N 1
ATOM 720 C CA . PHE A 1 91 ? 7.599 13.276 9.779 1.00 91.50 91 PHE A CA 1
ATOM 721 C C . PHE A 1 91 ? 8.285 14.025 8.639 1.00 91.50 91 PHE A C 1
ATOM 723 O O . PHE A 1 91 ? 9.351 13.608 8.210 1.00 91.50 91 PHE A O 1
ATOM 730 N N . ALA A 1 92 ? 7.777 15.165 8.173 1.00 88.38 92 ALA A N 1
ATOM 731 C CA . ALA A 1 92 ? 8.474 15.953 7.153 1.00 88.38 92 ALA A CA 1
ATOM 732 C C . ALA A 1 92 ? 9.874 16.423 7.609 1.00 88.38 92 ALA A C 1
ATOM 734 O O . ALA A 1 92 ? 10.749 16.620 6.769 1.00 88.38 92 ALA A O 1
ATOM 735 N N . ARG A 1 93 ? 10.099 16.538 8.927 1.00 85.06 93 ARG A N 1
ATOM 736 C CA . ARG A 1 93 ? 11.346 17.005 9.560 1.00 85.06 93 ARG A CA 1
ATOM 737 C C . ARG A 1 93 ? 12.103 15.909 10.315 1.00 85.06 93 ARG A C 1
ATOM 739 O O . ARG A 1 93 ? 13.044 16.205 11.037 1.00 85.06 93 ARG A O 1
ATOM 746 N N . HIS A 1 94 ? 11.737 14.631 10.167 1.00 83.81 94 HIS A N 1
ATOM 747 C CA . HIS A 1 94 ? 12.292 13.537 10.993 1.00 83.81 94 HIS A CA 1
ATOM 748 C C . HIS A 1 94 ? 13.821 13.345 10.887 1.00 83.81 94 HIS A C 1
ATOM 750 O O . HIS A 1 94 ? 14.424 12.643 11.706 1.00 83.81 94 HIS A O 1
ATOM 756 N N . ARG A 1 95 ? 14.435 13.938 9.856 1.00 75.62 95 ARG A N 1
ATOM 757 C CA . ARG A 1 95 ? 15.879 13.921 9.578 1.00 75.62 95 ARG A CA 1
ATOM 758 C C . ARG A 1 95 ? 16.604 15.185 10.034 1.00 75.62 95 ARG A C 1
ATOM 760 O O . ARG A 1 95 ? 17.826 15.205 9.964 1.00 75.62 95 ARG A O 1
ATOM 767 N N . ASP A 1 96 ? 15.870 16.199 10.477 1.00 75.94 96 ASP A N 1
ATOM 768 C CA . ASP A 1 96 ? 16.444 17.443 10.969 1.00 75.94 96 ASP A CA 1
ATOM 769 C C . ASP A 1 96 ? 16.866 17.222 12.426 1.00 75.94 96 ASP A C 1
ATOM 771 O O . ASP A 1 96 ? 16.028 16.988 13.300 1.00 75.94 96 ASP A O 1
ATOM 775 N N . GLU A 1 97 ? 18.173 17.259 12.688 1.00 63.50 97 GLU A N 1
ATOM 776 C CA . GLU A 1 97 ? 18.738 17.022 14.027 1.00 63.50 97 GLU A CA 1
ATOM 777 C C . GLU A 1 97 ? 18.366 18.136 15.025 1.00 63.50 97 GLU A C 1
ATOM 779 O O . GLU A 1 97 ? 18.281 17.883 16.224 1.00 63.50 97 GLU A O 1
ATOM 784 N N . ASP A 1 98 ? 18.041 19.333 14.523 1.00 62.94 98 ASP A N 1
ATOM 785 C CA . ASP A 1 98 ? 17.651 20.513 15.310 1.00 62.94 98 ASP A CA 1
ATOM 786 C C . ASP A 1 98 ? 16.154 20.561 15.672 1.00 62.94 98 ASP A C 1
ATOM 788 O O . ASP A 1 98 ? 15.678 21.519 16.292 1.00 62.94 98 ASP A O 1
ATOM 792 N N . ALA A 1 99 ? 15.363 19.565 15.261 1.00 61.38 99 ALA A N 1
ATOM 793 C CA . ALA A 1 99 ? 13.943 19.533 15.583 1.00 61.38 99 ALA A CA 1
ATOM 794 C C . ALA A 1 99 ? 13.747 19.338 17.100 1.00 61.38 99 ALA A C 1
ATOM 796 O O . ALA A 1 99 ? 14.020 18.266 17.635 1.00 61.38 99 ALA A O 1
ATOM 797 N N . GLN A 1 100 ? 13.219 20.362 17.787 1.00 58.88 100 GLN A N 1
ATOM 798 C CA . GLN A 1 100 ? 12.813 20.328 19.205 1.00 58.88 100 GLN A CA 1
ATOM 799 C C . GLN A 1 100 ? 11.561 19.454 19.433 1.00 58.88 100 GLN A C 1
ATOM 801 O O . GLN A 1 100 ? 10.544 19.909 19.952 1.00 58.88 100 GLN A O 1
ATOM 806 N N . ALA A 1 101 ? 11.607 18.204 18.989 1.00 66.56 101 ALA A N 1
ATOM 807 C CA . ALA A 1 101 ? 10.552 17.219 19.163 1.00 66.56 101 ALA A CA 1
ATOM 808 C C . ALA A 1 101 ? 10.990 16.131 20.152 1.00 66.56 101 ALA A C 1
ATOM 810 O O . ALA A 1 101 ? 12.175 15.970 20.439 1.00 66.56 101 ALA A O 1
ATOM 811 N N . ASP A 1 102 ? 10.018 15.373 20.660 1.00 79.75 102 ASP A N 1
ATOM 812 C CA . ASP A 1 102 ? 10.259 14.187 21.483 1.00 79.75 102 ASP A CA 1
ATOM 813 C C . ASP A 1 102 ? 11.249 13.238 20.778 1.00 79.75 102 ASP A C 1
ATOM 815 O O . ASP A 1 102 ? 10.975 12.710 19.694 1.00 79.75 102 ASP A O 1
ATOM 819 N N . ALA A 1 103 ? 12.416 13.037 21.398 1.00 84.44 103 ALA A N 1
ATOM 820 C CA . ALA A 1 103 ? 13.509 12.249 20.843 1.00 84.44 103 ALA A CA 1
ATOM 821 C C . ALA A 1 103 ? 13.098 10.797 20.554 1.00 84.44 103 ALA A C 1
ATOM 823 O O . ALA A 1 103 ? 13.558 10.220 19.564 1.00 84.44 103 ALA A O 1
ATOM 824 N N . GLU A 1 104 ? 12.208 10.219 21.368 1.00 88.69 104 GLU A N 1
ATOM 825 C CA . GLU A 1 104 ? 11.718 8.852 21.186 1.00 88.69 104 GLU A CA 1
ATOM 826 C C . GLU A 1 104 ? 10.794 8.758 19.968 1.00 88.69 104 GLU A C 1
ATOM 828 O O . GLU A 1 104 ? 10.931 7.860 19.131 1.00 88.69 104 GLU A O 1
ATOM 833 N N . LEU A 1 105 ? 9.864 9.706 19.829 1.00 90.19 105 LEU A N 1
ATOM 834 C CA . LEU A 1 105 ? 9.002 9.792 18.653 1.00 90.19 105 LEU A CA 1
ATOM 835 C C . LEU A 1 105 ? 9.833 9.967 17.378 1.00 90.19 105 LEU A C 1
ATOM 837 O O . LEU A 1 105 ? 9.629 9.251 16.401 1.00 90.19 105 LEU A O 1
ATOM 841 N N . MET A 1 106 ? 10.818 10.860 17.397 1.00 88.31 106 MET A N 1
ATOM 842 C CA . MET A 1 106 ? 11.687 11.103 16.246 1.00 88.31 106 MET A CA 1
ATOM 843 C C . MET A 1 106 ? 12.535 9.877 15.885 1.00 88.31 106 MET A C 1
ATOM 845 O O . MET A 1 106 ? 12.714 9.583 14.702 1.00 88.31 106 MET A O 1
ATOM 849 N N . ALA A 1 107 ? 13.015 9.125 16.880 1.00 89.50 107 ALA A N 1
ATOM 850 C CA . ALA A 1 107 ? 13.698 7.854 16.651 1.00 89.50 107 ALA A CA 1
ATOM 851 C C . ALA A 1 107 ? 12.776 6.832 15.968 1.00 89.50 107 ALA A C 1
ATOM 853 O O . ALA A 1 107 ? 13.171 6.248 14.959 1.00 89.50 107 ALA A O 1
ATOM 854 N N . ARG A 1 108 ? 11.523 6.693 16.428 1.00 91.81 108 ARG A N 1
ATOM 855 C CA . ARG A 1 108 ? 10.512 5.833 15.783 1.00 91.81 108 ARG A CA 1
ATOM 856 C C . ARG A 1 108 ? 10.229 6.240 14.337 1.00 91.81 108 ARG A C 1
ATOM 858 O O . ARG A 1 108 ? 10.211 5.390 13.450 1.00 91.81 108 ARG A O 1
ATOM 865 N N . LEU A 1 109 ? 10.053 7.537 14.073 1.00 92.38 109 LEU A N 1
ATOM 866 C CA . LEU A 1 109 ? 9.821 8.051 12.717 1.00 92.38 109 LEU A CA 1
ATOM 867 C C . LEU A 1 109 ? 11.007 7.779 11.776 1.00 92.38 109 LEU A C 1
ATOM 869 O O . LEU A 1 109 ? 10.796 7.542 10.586 1.00 92.38 109 LEU A O 1
ATOM 873 N N . ARG A 1 110 ? 12.245 7.789 12.290 1.00 91.06 110 ARG A N 1
ATOM 874 C CA . ARG A 1 110 ? 13.447 7.410 11.528 1.00 91.06 110 ARG A CA 1
ATOM 875 C C . ARG A 1 110 ? 13.514 5.913 11.264 1.00 91.06 110 ARG A C 1
ATOM 877 O O . ARG A 1 110 ? 13.672 5.531 10.106 1.00 91.06 110 ARG A O 1
ATOM 884 N N . ASP A 1 111 ? 13.343 5.098 12.299 1.00 92.31 111 ASP A N 1
ATOM 885 C CA . ASP A 1 111 ? 13.389 3.637 12.196 1.00 92.31 111 ASP A CA 1
ATOM 886 C C . ASP A 1 111 ? 12.325 3.099 11.229 1.00 92.31 111 ASP A C 1
ATOM 888 O O . ASP A 1 111 ? 12.585 2.167 10.475 1.00 92.31 111 ASP A O 1
ATOM 892 N N . TRP A 1 112 ? 11.145 3.721 11.184 1.00 94.50 112 TRP A N 1
ATOM 893 C CA . TRP A 1 112 ? 10.046 3.301 10.307 1.00 94.50 112 TRP A CA 1
ATOM 894 C C . TRP A 1 112 ? 9.890 4.167 9.054 1.00 94.50 112 TRP A C 1
ATOM 896 O O . TRP A 1 112 ? 8.886 4.057 8.349 1.00 94.50 112 TRP A O 1
ATOM 906 N N . SER A 1 113 ? 10.873 5.022 8.748 1.00 91.94 113 SER A N 1
ATOM 907 C CA . SER A 1 113 ? 10.796 5.994 7.648 1.00 91.94 113 SER A CA 1
ATOM 908 C C . SER A 1 113 ? 10.446 5.336 6.315 1.00 91.94 113 SER A C 1
ATOM 910 O O . SER A 1 113 ? 9.622 5.856 5.564 1.00 91.94 113 SER A O 1
ATOM 912 N N . PHE A 1 114 ? 11.028 4.166 6.034 1.00 89.06 114 PHE A N 1
ATOM 913 C CA . PHE A 1 114 ? 10.752 3.422 4.808 1.00 89.06 114 PHE A CA 1
ATOM 914 C C . PHE A 1 114 ? 9.273 3.019 4.692 1.00 89.06 114 PHE A C 1
ATOM 916 O O . PHE A 1 114 ? 8.624 3.378 3.710 1.00 89.06 114 PHE A O 1
ATOM 923 N N . ALA A 1 115 ? 8.718 2.379 5.726 1.00 93.00 115 ALA A N 1
ATOM 924 C CA . ALA A 1 115 ? 7.318 1.953 5.774 1.00 93.00 115 ALA A CA 1
ATOM 925 C C . ALA A 1 115 ? 6.328 3.133 5.737 1.00 93.00 115 ALA A C 1
ATOM 927 O O . ALA A 1 115 ? 5.268 3.056 5.113 1.00 93.00 115 ALA A O 1
ATOM 928 N N . LEU A 1 116 ? 6.684 4.245 6.386 1.00 94.88 116 LEU A N 1
ATOM 929 C CA . LEU A 1 116 ? 5.837 5.430 6.511 1.00 94.88 116 LEU A CA 1
ATOM 930 C C . LEU A 1 116 ? 5.740 6.254 5.221 1.00 94.88 116 LEU A C 1
ATOM 932 O O . LEU A 1 116 ? 4.727 6.910 4.992 1.00 94.88 116 LEU A O 1
ATOM 936 N N . ARG A 1 117 ? 6.756 6.219 4.349 1.00 91.94 117 ARG A N 1
ATOM 937 C CA . ARG A 1 117 ? 6.787 7.028 3.115 1.00 91.94 117 ARG A CA 1
ATOM 938 C C . ARG A 1 117 ? 5.573 6.821 2.224 1.00 91.94 117 ARG A C 1
ATOM 940 O O . ARG A 1 117 ? 5.072 7.803 1.682 1.00 91.94 117 ARG A O 1
ATOM 947 N N . MET A 1 118 ? 5.110 5.579 2.084 1.00 91.38 118 MET A N 1
ATOM 948 C CA . MET A 1 118 ? 3.912 5.280 1.302 1.00 91.38 118 MET A CA 1
ATOM 949 C C . MET A 1 118 ? 2.682 5.946 1.925 1.00 91.38 118 MET A C 1
ATOM 951 O O . MET A 1 118 ? 1.970 6.676 1.245 1.00 91.38 118 MET A O 1
ATOM 955 N N . LEU A 1 119 ? 2.483 5.802 3.235 1.00 95.50 119 LEU A N 1
ATOM 956 C CA . LEU A 1 119 ? 1.361 6.420 3.950 1.00 95.50 119 LEU A CA 1
ATOM 957 C C . LEU A 1 119 ? 1.357 7.953 3.855 1.00 95.50 119 LEU A C 1
ATOM 959 O O . LEU A 1 119 ? 0.294 8.569 3.871 1.00 95.50 119 LEU A O 1
ATOM 963 N N . VAL A 1 120 ? 2.537 8.562 3.719 1.00 94.12 120 VAL A N 1
ATOM 964 C CA . VAL A 1 120 ? 2.694 10.013 3.565 1.00 94.12 120 VAL A CA 1
ATOM 965 C C . VAL A 1 120 ? 2.525 10.477 2.106 1.00 94.12 120 VAL A C 1
ATOM 967 O O . VAL A 1 120 ? 2.317 11.663 1.864 1.00 94.12 120 VAL A O 1
ATOM 970 N N . ASP A 1 121 ? 2.512 9.570 1.125 1.00 93.81 121 ASP A N 1
ATOM 971 C CA . ASP A 1 121 ? 2.003 9.820 -0.237 1.00 93.81 121 ASP A CA 1
ATOM 972 C C . ASP A 1 121 ? 0.479 9.567 -0.258 1.00 93.81 121 ASP A C 1
ATOM 974 O O . ASP A 1 121 ? -0.025 8.631 -0.884 1.00 93.81 121 ASP A O 1
ATOM 978 N N . VAL A 1 122 ? -0.259 10.364 0.530 1.00 96.44 122 VAL A N 1
ATOM 979 C CA . VAL A 1 122 ? -1.676 10.121 0.871 1.00 96.44 122 VAL A CA 1
ATOM 980 C C . VAL A 1 122 ? -2.562 9.888 -0.363 1.00 96.44 122 VAL A C 1
ATOM 982 O O . VAL A 1 122 ? -3.261 8.872 -0.383 1.00 96.44 122 VAL A O 1
ATOM 985 N N . PRO A 1 123 ? -2.553 10.753 -1.402 1.00 96.25 123 PRO A N 1
ATOM 986 C CA . PRO A 1 123 ? -3.418 10.570 -2.568 1.00 96.25 123 PRO A CA 1
ATOM 987 C C . PRO A 1 123 ? -3.110 9.276 -3.328 1.00 96.25 123 PRO A C 1
ATOM 989 O O . PRO A 1 123 ? -4.024 8.531 -3.675 1.00 96.25 123 PRO A O 1
ATOM 992 N N . LYS A 1 124 ? -1.826 8.962 -3.536 1.00 95.00 124 LYS A N 1
ATOM 993 C CA . LYS A 1 124 ? -1.411 7.736 -4.224 1.00 95.00 124 LYS A CA 1
ATOM 994 C C . LYS A 1 124 ? -1.825 6.495 -3.447 1.00 95.00 124 LYS A C 1
ATOM 996 O O . LYS A 1 124 ? -2.407 5.578 -4.020 1.00 95.00 124 LYS A O 1
ATOM 1001 N N . THR A 1 125 ? -1.545 6.469 -2.150 1.00 96.69 125 THR A N 1
ATOM 1002 C CA . THR A 1 125 ? -1.870 5.321 -1.300 1.00 96.69 125 THR A CA 1
ATOM 1003 C C . THR A 1 125 ? -3.373 5.108 -1.216 1.00 96.69 125 THR A C 1
ATOM 1005 O O . THR A 1 125 ? -3.825 3.975 -1.336 1.00 96.69 125 THR A O 1
ATOM 1008 N N . ALA A 1 126 ? -4.160 6.180 -1.106 1.00 97.56 126 ALA A N 1
ATOM 1009 C CA . ALA A 1 126 ? -5.617 6.098 -1.134 1.00 97.56 126 ALA A CA 1
ATOM 1010 C C . ALA A 1 126 ? -6.149 5.575 -2.482 1.00 97.56 126 ALA A C 1
ATOM 1012 O O . ALA A 1 126 ? -7.067 4.756 -2.494 1.00 97.56 126 ALA A O 1
ATOM 1013 N N . HIS A 1 127 ? -5.558 5.993 -3.606 1.00 96.19 127 HIS A N 1
ATOM 1014 C CA . HIS A 1 127 ? -5.906 5.478 -4.933 1.00 96.19 127 HIS A CA 1
ATOM 1015 C C . HIS A 1 127 ? -5.623 3.975 -5.058 1.00 96.19 127 HIS A C 1
ATOM 1017 O O . HIS A 1 127 ? -6.508 3.215 -5.446 1.00 96.19 127 HIS A O 1
ATOM 1023 N N . ILE A 1 128 ? -4.410 3.546 -4.696 1.00 96.38 128 ILE A N 1
ATOM 1024 C CA . ILE A 1 128 ? -3.997 2.137 -4.756 1.00 96.38 128 ILE A CA 1
ATOM 1025 C C . ILE A 1 128 ? -4.879 1.284 -3.843 1.00 96.38 128 ILE A C 1
ATOM 1027 O O . ILE A 1 128 ? -5.416 0.267 -4.277 1.00 96.38 128 ILE A O 1
ATOM 1031 N N . PHE A 1 129 ? -5.073 1.731 -2.600 1.00 97.75 129 PHE A N 1
ATOM 1032 C CA . PHE A 1 129 ? -5.938 1.059 -1.640 1.00 97.75 129 PHE A CA 1
ATOM 1033 C C . PHE A 1 129 ? -7.344 0.875 -2.213 1.00 97.75 129 PHE A C 1
ATOM 1035 O O . PHE A 1 129 ? -7.883 -0.228 -2.172 1.00 97.75 129 PHE A O 1
ATOM 1042 N N . ARG A 1 130 ? -7.932 1.940 -2.780 1.00 97.25 130 ARG A N 1
ATOM 1043 C CA . ARG A 1 130 ? -9.271 1.897 -3.376 1.00 97.25 130 ARG A CA 1
ATOM 1044 C C . ARG A 1 130 ? -9.366 0.873 -4.501 1.00 97.25 130 ARG A C 1
ATOM 1046 O O . ARG A 1 130 ? -10.347 0.134 -4.516 1.00 97.25 130 ARG A O 1
ATOM 1053 N N . SER A 1 131 ? -8.397 0.837 -5.414 1.00 95.62 131 SER A N 1
ATOM 1054 C CA . SER A 1 131 ? -8.397 -0.124 -6.525 1.00 95.62 131 SER A CA 1
ATOM 1055 C C . SER A 1 131 ? -8.385 -1.565 -6.010 1.00 95.62 131 SER A C 1
ATOM 1057 O O . SER A 1 131 ? -9.262 -2.351 -6.370 1.00 95.62 131 SER A O 1
ATOM 1059 N N . ILE A 1 132 ? -7.473 -1.897 -5.089 1.00 96.00 132 ILE A N 1
ATOM 1060 C CA . ILE A 1 132 ? -7.387 -3.251 -4.522 1.00 96.00 132 ILE A CA 1
ATOM 1061 C C . ILE A 1 132 ? -8.682 -3.592 -3.780 1.00 96.00 132 ILE A C 1
ATOM 1063 O O . ILE A 1 132 ? -9.333 -4.585 -4.096 1.00 96.00 132 ILE A O 1
ATOM 1067 N N . ALA A 1 133 ? -9.107 -2.730 -2.851 1.00 96.19 133 ALA A N 1
ATOM 1068 C CA . ALA A 1 133 ? -10.295 -2.941 -2.028 1.00 96.19 133 ALA A CA 1
ATOM 1069 C C . ALA A 1 133 ? -11.581 -3.100 -2.858 1.00 96.19 133 ALA A C 1
ATOM 1071 O O . ALA A 1 133 ? -12.495 -3.815 -2.455 1.00 96.19 133 ALA A O 1
ATOM 1072 N N . SER A 1 134 ? -11.667 -2.434 -4.012 1.00 93.62 134 SER A N 1
ATOM 1073 C CA . SER A 1 134 ? -12.859 -2.447 -4.869 1.00 93.62 134 SER A CA 1
ATOM 1074 C C . SER A 1 134 ? -12.816 -3.524 -5.951 1.00 93.62 134 SER A C 1
ATOM 1076 O O . SER A 1 134 ? -13.833 -3.754 -6.603 1.00 93.62 134 SER A O 1
ATOM 1078 N N . THR A 1 135 ? -11.673 -4.184 -6.156 1.00 90.00 135 THR A N 1
ATOM 1079 C CA . THR A 1 135 ? -11.519 -5.192 -7.208 1.00 90.00 135 THR A CA 1
ATOM 1080 C C . THR A 1 135 ? -12.395 -6.414 -6.896 1.00 90.00 135 THR A C 1
ATOM 1082 O O . THR A 1 135 ? -12.204 -7.053 -5.853 1.00 90.00 135 THR A O 1
ATOM 1085 N N . PRO A 1 136 ? -13.333 -6.790 -7.784 1.00 87.06 136 PRO A N 1
ATOM 1086 C CA . PRO A 1 136 ? -14.127 -7.999 -7.613 1.00 87.06 136 PRO A CA 1
ATOM 1087 C C . PRO A 1 136 ? -13.250 -9.251 -7.644 1.00 87.06 136 PRO A C 1
ATOM 1089 O O . PRO A 1 136 ? -12.324 -9.357 -8.451 1.00 87.06 136 PRO A O 1
ATOM 1092 N N . LEU A 1 137 ? -13.576 -10.225 -6.802 1.00 82.88 137 LEU A N 1
ATOM 1093 C CA . LEU A 1 137 ? -12.905 -11.518 -6.774 1.00 82.88 137 LEU A CA 1
ATOM 1094 C C . LEU A 1 137 ? -13.789 -12.600 -7.405 1.00 82.88 137 LEU A C 1
ATOM 1096 O O . LEU A 1 137 ? -15.013 -12.582 -7.238 1.00 82.88 137 LEU A O 1
ATOM 1100 N N . PRO A 1 138 ? -13.199 -13.574 -8.122 1.00 71.69 138 PRO A N 1
ATOM 1101 C CA . PRO A 1 138 ? -13.935 -14.766 -8.514 1.00 71.69 138 PRO A CA 1
ATOM 1102 C C . PRO A 1 138 ? -14.411 -15.505 -7.255 1.00 71.69 138 PRO A C 1
ATOM 1104 O O . PRO A 1 138 ? -13.683 -15.584 -6.267 1.00 71.69 138 PRO A O 1
ATOM 1107 N N . TRP A 1 139 ? -15.640 -16.024 -7.285 1.00 59.50 139 TRP A N 1
ATOM 1108 C CA . TRP A 1 139 ? -16.280 -16.627 -6.115 1.00 59.50 139 TRP A CA 1
ATOM 1109 C C . TRP A 1 139 ? -15.506 -17.858 -5.624 1.00 59.50 139 TRP A C 1
ATOM 1111 O O . TRP A 1 139 ? -15.507 -18.902 -6.276 1.00 59.50 139 TRP A O 1
ATOM 1121 N N . ASP A 1 140 ? -14.888 -17.736 -4.451 1.00 63.62 140 ASP A N 1
ATOM 1122 C CA . ASP A 1 140 ? -14.403 -18.845 -3.634 1.00 63.62 140 ASP A CA 1
ATOM 1123 C C . ASP A 1 140 ? -14.661 -18.519 -2.152 1.00 63.62 140 ASP A C 1
ATOM 1125 O O . ASP A 1 140 ? -14.697 -17.361 -1.733 1.00 63.62 140 ASP A O 1
ATOM 1129 N N . SER A 1 141 ? -14.878 -19.557 -1.353 1.00 68.31 141 SER A N 1
ATOM 1130 C CA . SER A 1 141 ? -15.172 -19.452 0.079 1.00 68.31 141 SER A CA 1
ATOM 1131 C C . SER A 1 141 ? -13.943 -19.118 0.941 1.00 68.31 141 SER A C 1
ATOM 1133 O O . SER A 1 141 ? -14.101 -18.676 2.083 1.00 68.31 141 SER A O 1
ATOM 1135 N N . GLU A 1 142 ? -12.731 -19.312 0.403 1.00 89.00 142 GLU A N 1
ATOM 1136 C CA . GLU A 1 142 ? -11.447 -19.108 1.084 1.00 89.00 142 GLU A CA 1
ATOM 1137 C C . GLU A 1 142 ? -10.598 -18.060 0.346 1.00 89.00 142 GLU A C 1
ATOM 1139 O O . GLU A 1 142 ? -10.200 -18.251 -0.806 1.00 89.00 142 GLU A O 1
ATOM 1144 N N . TYR A 1 143 ? -10.283 -16.960 1.029 1.00 93.88 143 TYR A N 1
ATOM 1145 C CA . TYR A 1 143 ? -9.403 -15.915 0.519 1.00 93.88 143 TYR A CA 1
ATOM 1146 C C . TYR A 1 143 ? -7.970 -16.119 1.005 1.00 93.88 143 TYR A C 1
ATOM 1148 O O . TYR A 1 143 ? -7.737 -16.321 2.197 1.00 93.88 143 TYR A O 1
ATOM 1156 N N . ARG A 1 144 ? -7.006 -16.020 0.084 1.00 95.25 144 ARG A N 1
ATOM 1157 C CA . ARG A 1 144 ? -5.569 -16.107 0.369 1.00 95.25 144 ARG A CA 1
ATOM 1158 C C . ARG A 1 144 ? -4.859 -14.869 -0.178 1.00 95.25 144 ARG A C 1
ATOM 1160 O O . ARG A 1 144 ? -4.647 -14.789 -1.385 1.00 95.25 144 ARG A O 1
ATOM 1167 N N . GLY A 1 145 ? -4.546 -13.912 0.687 1.00 96.19 145 GLY A N 1
ATOM 1168 C CA . GLY A 1 145 ? -3.852 -12.671 0.323 1.00 96.19 145 GLY A CA 1
ATOM 1169 C C . GLY A 1 145 ? -2.359 -12.753 0.620 1.00 96.19 145 GLY A C 1
ATOM 1170 O O . GLY A 1 145 ? -1.984 -13.275 1.672 1.00 96.19 145 GLY A O 1
ATOM 1171 N N . LEU A 1 146 ? -1.517 -12.272 -0.293 1.00 97.75 146 LEU A N 1
ATOM 1172 C CA . LEU A 1 146 ? -0.064 -12.266 -0.141 1.00 97.75 146 LEU A CA 1
ATOM 1173 C C . LEU A 1 146 ? 0.506 -10.889 -0.493 1.00 97.75 146 LEU A C 1
ATOM 1175 O O . LEU A 1 146 ? 0.588 -10.540 -1.669 1.00 97.75 146 LEU A O 1
ATOM 1179 N N . ASP A 1 147 ? 0.985 -10.162 0.512 1.00 97.94 147 ASP A N 1
ATOM 1180 C CA . ASP A 1 147 ? 1.627 -8.855 0.336 1.00 97.94 147 ASP A CA 1
ATOM 1181 C C . ASP A 1 147 ? 3.150 -8.981 0.465 1.00 97.94 147 ASP A C 1
ATOM 1183 O O . ASP A 1 147 ? 3.665 -9.440 1.485 1.00 97.94 147 ASP A O 1
ATOM 1187 N N . ILE A 1 148 ? 3.894 -8.603 -0.571 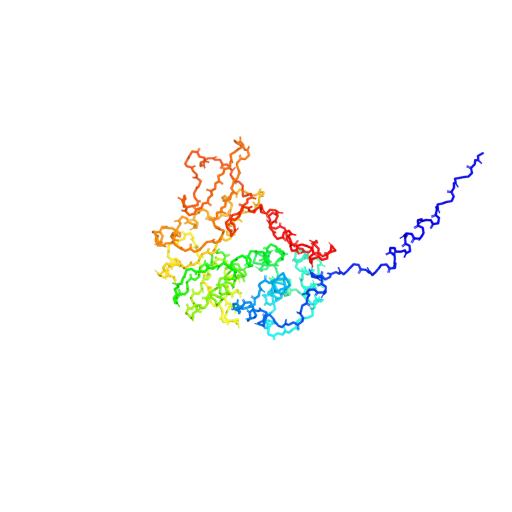1.00 96.94 148 ILE A N 1
ATOM 1188 C CA . ILE A 1 148 ? 5.348 -8.772 -0.640 1.00 96.94 148 ILE A CA 1
ATOM 1189 C C . ILE A 1 148 ? 6.050 -7.423 -0.508 1.00 96.94 148 ILE A C 1
ATOM 1191 O O . ILE A 1 148 ? 5.834 -6.522 -1.319 1.00 96.94 148 ILE A O 1
ATOM 1195 N N . GLY A 1 149 ? 6.962 -7.324 0.464 1.00 94.56 149 GLY A N 1
ATOM 1196 C CA . GLY A 1 149 ? 7.539 -6.042 0.863 1.00 94.56 149 GLY A CA 1
ATOM 1197 C C . GLY A 1 149 ? 6.513 -5.239 1.653 1.00 94.56 149 GLY A C 1
ATOM 1198 O O . GLY A 1 149 ? 6.230 -4.094 1.312 1.00 94.56 149 GLY A O 1
ATOM 1199 N N . THR A 1 150 ? 5.917 -5.883 2.662 1.00 95.94 150 THR A N 1
ATOM 1200 C CA . THR A 1 150 ? 4.710 -5.419 3.357 1.00 95.94 150 THR A CA 1
ATOM 1201 C C . THR A 1 150 ? 4.821 -3.990 3.877 1.00 95.94 150 THR A C 1
ATOM 1203 O O . THR A 1 150 ? 3.831 -3.258 3.887 1.00 95.94 150 THR A O 1
ATOM 1206 N N . GLY A 1 151 ? 6.005 -3.548 4.307 1.00 96.00 151 GLY A N 1
ATOM 1207 C CA . GLY A 1 151 ? 6.216 -2.196 4.795 1.00 96.00 151 GLY A CA 1
ATOM 1208 C C . GLY A 1 151 ? 5.249 -1.888 5.935 1.00 96.00 151 GLY A C 1
ATOM 1209 O O . GLY A 1 151 ? 5.239 -2.570 6.955 1.00 96.00 151 GLY A O 1
ATOM 1210 N N . SER A 1 152 ? 4.389 -0.884 5.749 1.00 97.12 152 SER A N 1
ATOM 1211 C CA . SER A 1 152 ? 3.358 -0.527 6.736 1.00 97.12 152 SER A CA 1
ATOM 1212 C C . SER A 1 152 ? 2.135 -1.453 6.761 1.00 97.12 152 SER A C 1
ATOM 1214 O O . SER A 1 152 ? 1.271 -1.285 7.623 1.00 97.12 152 SER A O 1
ATOM 1216 N N . GLY A 1 153 ? 2.022 -2.389 5.816 1.00 97.81 153 GLY A N 1
ATOM 1217 C CA . GLY A 1 153 ? 0.905 -3.321 5.654 1.00 97.81 153 GLY A CA 1
ATOM 1218 C C . GLY A 1 153 ? -0.356 -2.714 5.042 1.00 97.81 153 GLY A C 1
ATOM 1219 O O . GLY A 1 153 ? -1.385 -3.371 4.979 1.00 97.81 153 GLY A O 1
ATOM 1220 N N . ILE A 1 154 ? -0.324 -1.467 4.566 1.00 98.31 154 ILE A N 1
ATOM 1221 C CA . ILE A 1 154 ? -1.529 -0.821 4.022 1.00 98.31 154 ILE A CA 1
ATOM 1222 C C . ILE A 1 154 ? -2.125 -1.562 2.812 1.00 98.31 154 ILE A C 1
ATOM 1224 O O . ILE A 1 154 ? -3.342 -1.541 2.632 1.00 98.31 154 ILE A O 1
ATOM 1228 N N . LEU A 1 155 ? -1.296 -2.245 2.013 1.00 98.00 155 LEU A N 1
ATOM 1229 C CA . LEU A 1 155 ? -1.756 -3.060 0.885 1.00 98.00 155 LEU A CA 1
ATOM 1230 C C . LEU A 1 155 ? -2.347 -4.390 1.351 1.00 98.00 155 LEU A C 1
ATOM 1232 O O . LEU A 1 155 ? -3.443 -4.737 0.920 1.00 98.00 155 LEU A O 1
ATOM 1236 N N . LEU A 1 156 ? -1.714 -5.063 2.315 1.00 98.12 156 LEU A N 1
ATOM 1237 C CA . LEU A 1 156 ? -2.310 -6.221 2.982 1.00 98.12 156 LEU A CA 1
ATOM 1238 C C . LEU A 1 156 ? -3.668 -5.892 3.630 1.00 98.12 156 LEU A C 1
ATOM 1240 O O . LEU A 1 156 ? -4.605 -6.683 3.542 1.00 98.12 156 LEU A O 1
ATOM 1244 N N . LEU A 1 157 ? -3.826 -4.706 4.233 1.00 98.56 157 LEU A N 1
ATOM 1245 C CA . LEU A 1 157 ? -5.132 -4.258 4.727 1.00 98.56 157 LEU A CA 1
ATOM 1246 C C . LEU A 1 157 ? -6.132 -4.077 3.573 1.00 98.56 157 LEU A C 1
ATOM 1248 O O . LEU A 1 157 ? -7.294 -4.455 3.721 1.00 98.56 157 LEU A O 1
ATOM 1252 N N . ALA A 1 158 ? -5.706 -3.514 2.438 1.00 98.25 158 ALA A N 1
ATOM 1253 C CA . ALA A 1 158 ? -6.563 -3.362 1.262 1.00 98.25 158 ALA A CA 1
ATOM 1254 C C . ALA A 1 158 ? -7.066 -4.720 0.750 1.00 98.25 158 ALA A C 1
ATOM 1256 O O . ALA A 1 158 ? -8.245 -4.850 0.431 1.00 98.25 158 ALA A O 1
ATOM 1257 N N . GLU A 1 159 ? -6.204 -5.740 0.748 1.00 97.00 159 GLU A N 1
ATOM 1258 C CA . GLU A 1 159 ? -6.554 -7.127 0.423 1.00 97.00 159 GLU A CA 1
ATOM 1259 C C . GLU A 1 159 ? -7.566 -7.727 1.409 1.00 97.00 159 GLU A C 1
ATOM 1261 O O . GLU A 1 159 ? -8.527 -8.380 1.003 1.00 97.00 159 GLU A O 1
ATOM 1266 N N . VAL A 1 160 ? -7.398 -7.494 2.715 1.00 97.06 160 VAL A N 1
ATOM 1267 C CA . VAL A 1 160 ? -8.371 -7.952 3.720 1.00 97.06 160 VAL A CA 1
ATOM 1268 C C . VAL A 1 160 ? -9.723 -7.273 3.504 1.00 97.06 160 VAL A C 1
ATOM 1270 O O . VAL A 1 160 ? -10.753 -7.947 3.496 1.00 97.06 160 VAL A O 1
ATOM 1273 N N . VAL A 1 161 ? -9.740 -5.956 3.275 1.00 97.38 161 VAL A N 1
ATOM 1274 C CA . VAL A 1 161 ? -10.969 -5.214 2.957 1.00 97.38 161 VAL A CA 1
ATOM 1275 C C . VAL A 1 161 ? -11.612 -5.751 1.679 1.00 97.38 161 VAL A C 1
ATOM 1277 O O . VAL A 1 161 ? -12.816 -6.003 1.672 1.00 97.38 161 VAL A O 1
ATOM 1280 N N . GLN A 1 162 ? -10.828 -5.989 0.625 1.00 95.88 162 GLN A N 1
ATOM 1281 C CA . GLN A 1 162 ? -11.302 -6.600 -0.616 1.00 95.88 162 GLN A CA 1
ATOM 1282 C C . GLN A 1 162 ? -12.010 -7.934 -0.344 1.00 95.88 162 GLN A C 1
ATOM 1284 O O . GLN A 1 162 ? -13.117 -8.160 -0.835 1.00 95.88 162 GLN A O 1
ATOM 1289 N N . ALA A 1 163 ? -11.399 -8.809 0.457 1.00 95.31 163 ALA A N 1
ATOM 1290 C CA . ALA A 1 163 ? -11.951 -10.117 0.784 1.00 95.31 163 ALA A CA 1
ATOM 1291 C C . ALA A 1 163 ? -13.299 -10.017 1.518 1.00 95.31 163 ALA A C 1
ATOM 1293 O O . ALA A 1 163 ? -14.266 -10.669 1.120 1.00 95.31 163 ALA A O 1
ATOM 1294 N N . TRP A 1 164 ? -13.396 -9.160 2.541 1.00 94.75 164 TRP A N 1
ATOM 1295 C CA . TRP A 1 164 ? -14.651 -8.930 3.270 1.00 94.75 164 TRP A CA 1
ATOM 1296 C C . TRP A 1 164 ? -15.754 -8.375 2.369 1.00 94.75 164 TRP A C 1
ATOM 1298 O O . TRP A 1 164 ? -16.878 -8.881 2.393 1.00 94.75 164 TRP A O 1
ATOM 1308 N N . ARG A 1 165 ? -15.426 -7.396 1.518 1.00 94.06 165 ARG A N 1
ATOM 1309 C CA . ARG A 1 165 ? -16.375 -6.827 0.550 1.00 94.06 165 ARG A CA 1
ATOM 1310 C C . ARG A 1 165 ? -16.868 -7.859 -0.460 1.00 94.06 165 ARG A C 1
ATOM 1312 O O . ARG A 1 165 ? -18.007 -7.798 -0.897 1.00 94.06 165 ARG A O 1
ATOM 1319 N N . ASN A 1 166 ? -16.045 -8.838 -0.819 1.00 92.94 166 ASN A N 1
ATOM 1320 C CA . ASN A 1 166 ? -16.456 -9.935 -1.697 1.00 92.94 166 ASN A CA 1
ATOM 1321 C C . ASN A 1 166 ? -17.160 -11.084 -0.942 1.00 92.94 166 ASN A C 1
ATOM 1323 O O . ASN A 1 166 ? -17.450 -12.124 -1.531 1.00 92.94 166 ASN A O 1
ATOM 1327 N N . GLY A 1 167 ? -17.466 -10.912 0.349 1.00 91.62 167 GLY A N 1
ATOM 1328 C CA . GLY A 1 167 ? -18.221 -11.878 1.150 1.00 91.62 167 GLY A CA 1
ATOM 1329 C C . GLY A 1 167 ? -17.416 -13.099 1.604 1.00 91.62 167 GLY A C 1
ATOM 1330 O O . GLY A 1 167 ? -18.008 -14.094 2.037 1.00 91.62 167 GLY A O 1
ATOM 1331 N N . CYS A 1 168 ? -16.083 -13.056 1.520 1.00 92.19 168 CYS A N 1
ATOM 1332 C CA . CYS A 1 168 ? -15.229 -14.140 1.996 1.00 92.19 168 CYS A CA 1
ATOM 1333 C C . CYS A 1 168 ? -15.328 -14.264 3.524 1.00 92.19 168 CYS A C 1
ATOM 1335 O O . CYS A 1 168 ? -15.190 -13.283 4.250 1.00 92.19 168 CYS A O 1
ATOM 1337 N N . LYS A 1 169 ? -15.542 -15.489 4.019 1.00 87.12 169 LYS A N 1
ATOM 1338 C CA . LYS A 1 169 ? -15.650 -15.770 5.465 1.00 87.12 169 LYS A CA 1
ATOM 1339 C C . LYS A 1 169 ? -14.339 -16.247 6.078 1.00 87.12 169 LYS A C 1
ATOM 1341 O O . LYS A 1 169 ? -14.065 -15.961 7.237 1.00 87.12 169 LYS A O 1
ATOM 1346 N N . ASN A 1 170 ? -13.546 -16.979 5.299 1.00 91.06 170 ASN A N 1
ATOM 1347 C CA . ASN A 1 170 ? -12.254 -17.507 5.718 1.00 91.06 170 ASN A CA 1
ATOM 1348 C C . ASN A 1 170 ? -11.160 -16.728 4.994 1.00 91.06 170 ASN A C 1
ATOM 1350 O O . ASN A 1 170 ? -10.952 -16.926 3.797 1.00 91.06 170 ASN A O 1
ATOM 1354 N N . ILE A 1 171 ? -10.499 -15.821 5.709 1.00 94.06 171 ILE A N 1
ATOM 1355 C CA . ILE A 1 171 ? -9.483 -14.921 5.158 1.00 94.06 171 ILE A CA 1
ATOM 1356 C C . ILE A 1 171 ? -8.138 -15.290 5.773 1.00 94.06 171 ILE A C 1
ATOM 1358 O O . ILE A 1 171 ? -7.954 -15.189 6.983 1.00 94.06 171 ILE A O 1
ATOM 1362 N N . HIS A 1 172 ? -7.200 -15.703 4.928 1.00 95.38 172 HIS A N 1
ATOM 1363 C CA . HIS A 1 172 ? -5.810 -15.938 5.290 1.00 95.38 172 HIS A CA 1
ATOM 1364 C C . HIS A 1 172 ? -4.931 -14.946 4.525 1.00 95.38 172 HIS A C 1
ATOM 1366 O O . HIS A 1 172 ? -4.633 -15.143 3.348 1.00 95.38 172 HIS A O 1
ATOM 1372 N N . ALA A 1 173 ? -4.566 -13.848 5.178 1.00 96.31 173 ALA A N 1
ATOM 1373 C CA . ALA A 1 173 ? -3.783 -12.770 4.588 1.00 96.31 173 ALA A CA 1
ATOM 1374 C C . ALA A 1 173 ? -2.408 -12.725 5.259 1.00 96.31 173 ALA A C 1
ATOM 1376 O O . ALA A 1 173 ? -2.336 -12.617 6.486 1.00 96.31 173 ALA A O 1
ATOM 1377 N N . VAL A 1 174 ? -1.338 -12.828 4.468 1.00 98.06 174 VAL A N 1
ATOM 1378 C CA . VAL A 1 174 ? 0.033 -12.832 4.984 1.00 98.06 174 VAL A CA 1
ATOM 1379 C C . VAL A 1 174 ? 0.905 -11.822 4.251 1.00 98.06 174 VAL A C 1
ATOM 1381 O O . VAL A 1 174 ? 0.934 -11.782 3.024 1.00 98.06 174 VAL A O 1
ATOM 1384 N N . GLY A 1 175 ? 1.644 -11.032 5.018 1.00 98.00 175 GLY A N 1
ATOM 1385 C CA . GLY A 1 175 ? 2.669 -10.122 4.535 1.00 98.00 175 GLY A CA 1
ATOM 1386 C C . GLY A 1 175 ? 4.075 -10.684 4.734 1.00 98.00 175 GLY A C 1
ATOM 1387 O O . GLY A 1 175 ? 4.359 -11.252 5.786 1.00 98.00 175 GLY A O 1
ATOM 1388 N N . ILE A 1 176 ? 4.960 -10.519 3.751 1.00 98.12 176 ILE A N 1
ATOM 1389 C CA . ILE A 1 176 ? 6.392 -10.823 3.852 1.00 98.12 176 ILE A CA 1
ATOM 1390 C C . ILE A 1 176 ? 7.178 -9.512 3.953 1.00 98.12 176 ILE A C 1
ATOM 1392 O O . ILE A 1 176 ? 7.171 -8.703 3.020 1.00 98.12 176 ILE A O 1
ATOM 1396 N N . GLU A 1 177 ? 7.915 -9.342 5.050 1.00 97.25 177 GLU A N 1
ATOM 1397 C CA . GLU A 1 177 ? 8.807 -8.202 5.288 1.00 97.25 177 GLU A CA 1
ATOM 1398 C C . GLU A 1 177 ? 10.243 -8.676 5.550 1.00 97.25 177 GLU A C 1
ATOM 1400 O O . GLU A 1 177 ? 10.463 -9.675 6.231 1.00 97.25 177 GLU A O 1
ATOM 1405 N N . ILE A 1 178 ? 11.230 -7.964 5.008 1.00 95.62 178 ILE A N 1
ATOM 1406 C CA . ILE A 1 178 ? 12.651 -8.283 5.180 1.00 95.62 178 ILE A CA 1
ATOM 1407 C C . ILE A 1 178 ? 13.286 -7.492 6.330 1.00 95.62 178 ILE A C 1
ATOM 1409 O O . ILE A 1 178 ? 14.198 -7.997 6.983 1.00 95.62 178 ILE A O 1
ATOM 1413 N N . ASP A 1 179 ? 12.818 -6.269 6.592 1.00 96.00 179 ASP A N 1
ATOM 1414 C CA . ASP A 1 179 ? 13.319 -5.429 7.677 1.00 96.00 179 ASP A CA 1
ATOM 1415 C C . ASP A 1 179 ? 12.699 -5.844 9.019 1.00 96.00 179 ASP A C 1
ATOM 1417 O O . ASP A 1 179 ? 11.486 -5.790 9.218 1.00 96.00 179 ASP A O 1
ATOM 1421 N N . GLU A 1 180 ? 13.546 -6.241 9.968 1.00 95.94 180 GLU A N 1
ATOM 1422 C CA . GLU A 1 180 ? 13.115 -6.749 11.272 1.00 95.94 180 GLU A CA 1
ATOM 1423 C C . GLU A 1 180 ? 12.319 -5.715 12.082 1.00 95.94 180 GLU A C 1
ATOM 1425 O O . GLU A 1 180 ? 11.292 -6.052 12.679 1.00 95.94 180 GLU A O 1
ATOM 1430 N N . LYS A 1 181 ? 12.749 -4.446 12.089 1.00 95.56 181 LYS A N 1
ATOM 1431 C CA . LYS A 1 181 ? 12.094 -3.389 12.873 1.00 95.56 181 LYS A CA 1
ATOM 1432 C C . LYS A 1 181 ? 10.723 -3.058 12.297 1.00 95.56 181 LYS A C 1
ATOM 1434 O O . LYS A 1 181 ? 9.760 -2.893 13.051 1.00 95.56 181 LYS A O 1
ATOM 1439 N N . VAL A 1 182 ? 10.632 -2.955 10.972 1.00 96.69 182 VAL A N 1
ATOM 1440 C CA . VAL A 1 182 ? 9.371 -2.720 10.263 1.00 96.69 182 VAL A CA 1
ATOM 1441 C C . VAL A 1 182 ? 8.450 -3.923 10.423 1.00 96.69 182 VAL A C 1
ATOM 1443 O O . VAL A 1 182 ? 7.314 -3.751 10.854 1.00 96.69 182 VAL A O 1
ATOM 1446 N N . GLY A 1 183 ? 8.936 -5.142 10.184 1.00 97.00 183 GLY A N 1
ATOM 1447 C CA . GLY A 1 183 ? 8.133 -6.358 10.289 1.00 97.00 183 GLY A CA 1
ATOM 1448 C C . GLY A 1 183 ? 7.600 -6.595 11.703 1.00 97.00 183 GLY A C 1
ATOM 1449 O O . GLY A 1 183 ? 6.419 -6.904 11.866 1.00 97.00 183 GLY A O 1
ATOM 1450 N N . ALA A 1 184 ? 8.408 -6.354 12.742 1.00 96.75 184 ALA A N 1
ATOM 1451 C CA . ALA A 1 184 ? 7.948 -6.413 14.130 1.00 96.75 184 ALA A CA 1
ATOM 1452 C C . ALA A 1 184 ? 6.851 -5.373 14.414 1.00 96.75 184 ALA A C 1
ATOM 1454 O O . ALA A 1 184 ? 5.826 -5.696 15.028 1.00 96.75 184 ALA A O 1
ATOM 1455 N N . ARG A 1 185 ? 7.030 -4.131 13.938 1.00 97.12 185 ARG A N 1
ATOM 1456 C CA . ARG A 1 185 ? 6.048 -3.056 14.125 1.00 97.12 185 ARG A CA 1
ATOM 1457 C C . ARG A 1 185 ? 4.736 -3.347 13.399 1.00 97.12 185 ARG A C 1
ATOM 1459 O O . ARG A 1 185 ? 3.675 -3.219 14.021 1.00 97.12 185 ARG A O 1
ATOM 1466 N N . THR A 1 186 ? 4.798 -3.726 12.127 1.00 97.94 186 THR A N 1
ATOM 1467 C CA . THR A 1 186 ? 3.627 -4.029 11.296 1.00 97.94 186 THR A CA 1
ATOM 1468 C C . THR A 1 186 ? 2.919 -5.273 11.798 1.00 97.94 186 THR A C 1
ATOM 1470 O O . THR A 1 186 ? 1.706 -5.241 11.977 1.00 97.94 186 THR A O 1
ATOM 1473 N N . GLY A 1 187 ? 3.661 -6.322 12.162 1.00 97.81 187 GLY A N 1
ATOM 1474 C CA . GLY A 1 187 ? 3.101 -7.520 12.780 1.00 97.81 187 GLY A CA 1
ATOM 1475 C C . GLY A 1 187 ? 2.354 -7.218 14.081 1.00 97.81 187 GLY A C 1
ATOM 1476 O O . GLY A 1 187 ? 1.248 -7.715 14.280 1.00 97.81 187 GLY A O 1
ATOM 1477 N N . GLN A 1 188 ? 2.895 -6.355 14.953 1.00 97.50 188 GLN A N 1
ATOM 1478 C CA . GLN A 1 188 ? 2.159 -5.909 16.142 1.00 97.50 188 GLN A CA 1
ATOM 1479 C C . GLN A 1 188 ? 0.901 -5.120 15.774 1.00 97.50 188 GLN A C 1
ATOM 1481 O O . GLN A 1 188 ? -0.149 -5.345 16.370 1.00 97.50 188 GLN A O 1
ATOM 1486 N N . PHE A 1 189 ? 0.979 -4.222 14.788 1.00 97.88 189 PHE A N 1
ATOM 1487 C CA . PHE A 1 189 ? -0.187 -3.444 14.373 1.00 97.88 189 PHE A CA 1
ATOM 1488 C C . PHE A 1 189 ? -1.312 -4.332 13.836 1.00 97.88 189 PHE A C 1
ATOM 1490 O O . PHE A 1 189 ? -2.476 -4.134 14.170 1.00 97.88 189 PHE A O 1
ATOM 1497 N N . PHE A 1 190 ? -0.952 -5.340 13.047 1.00 97.88 190 PHE A N 1
ATOM 1498 C CA . PHE A 1 190 ? -1.882 -6.294 12.459 1.00 97.88 190 PHE A CA 1
ATOM 1499 C C . PHE A 1 190 ? -2.527 -7.198 13.507 1.00 97.88 190 PHE A C 1
ATOM 1501 O O . PHE A 1 190 ? -3.730 -7.444 13.425 1.00 97.88 190 PHE A O 1
ATOM 1508 N N . ARG A 1 191 ? -1.777 -7.608 14.541 1.00 96.88 191 ARG A N 1
ATOM 1509 C CA . ARG A 1 191 ? -2.344 -8.287 15.717 1.00 96.88 191 ARG A CA 1
ATOM 1510 C C . ARG A 1 191 ? -3.355 -7.411 16.454 1.00 96.88 191 ARG A C 1
ATOM 1512 O O . ARG A 1 191 ? -4.419 -7.904 16.810 1.00 96.88 191 ARG A O 1
ATOM 1519 N N . ASP A 1 192 ? -3.048 -6.128 16.651 1.00 95.81 192 ASP A N 1
ATOM 1520 C CA . ASP A 1 192 ? -3.954 -5.195 17.335 1.00 95.81 192 ASP A CA 1
ATOM 1521 C C . ASP A 1 192 ? -5.254 -4.961 16.547 1.00 95.81 192 ASP A C 1
ATOM 1523 O O . ASP A 1 192 ? -6.323 -4.819 17.142 1.00 95.81 192 ASP A O 1
ATOM 1527 N N . LEU A 1 193 ? -5.160 -4.912 15.213 1.00 95.25 193 LEU A N 1
ATOM 1528 C CA . LEU A 1 193 ? -6.302 -4.756 14.310 1.00 95.25 193 LEU A CA 1
ATOM 1529 C C . LEU A 1 193 ? -7.067 -6.070 14.070 1.00 95.25 193 LEU A C 1
ATOM 1531 O O . LEU A 1 193 ? -8.241 -6.025 13.711 1.00 95.25 193 LEU A O 1
ATOM 1535 N N . GLY A 1 194 ? -6.419 -7.223 14.258 1.00 93.44 194 GLY A N 1
ATOM 1536 C CA . GLY A 1 194 ? -6.981 -8.545 13.978 1.00 93.44 194 GLY A CA 1
ATOM 1537 C C . GLY A 1 194 ? -7.121 -8.856 12.483 1.00 93.44 194 GLY A C 1
ATOM 1538 O O . GLY A 1 194 ? -8.087 -9.506 12.092 1.00 93.44 194 GLY A O 1
ATOM 1539 N N . VAL A 1 195 ? -6.202 -8.370 11.637 1.00 89.69 195 VAL A N 1
ATOM 1540 C CA . VAL A 1 195 ? -6.344 -8.395 10.162 1.00 89.69 195 VAL A CA 1
ATOM 1541 C C . VAL A 1 195 ? -5.153 -9.027 9.434 1.00 89.69 195 VAL A C 1
ATOM 1543 O O . VAL A 1 195 ? -4.519 -8.391 8.607 1.00 89.69 195 VAL A O 1
ATOM 1546 N N . GLY A 1 196 ? -4.869 -10.303 9.695 1.00 93.75 196 GLY A N 1
ATOM 1547 C CA . GLY A 1 196 ? -3.815 -11.058 9.001 1.00 93.75 196 GLY A CA 1
ATOM 1548 C C . GLY A 1 196 ? -2.489 -11.115 9.761 1.00 93.75 196 GLY A C 1
ATOM 1549 O O . GLY A 1 196 ? -2.403 -10.727 10.927 1.00 93.75 196 GLY A O 1
ATOM 1550 N N . GLU A 1 197 ? -1.457 -11.633 9.100 1.00 96.75 197 GLU A N 1
ATOM 1551 C CA . GLU A 1 197 ? -0.162 -11.946 9.709 1.00 96.75 197 GLU A CA 1
ATOM 1552 C C . GLU A 1 197 ? 0.997 -11.330 8.924 1.00 96.75 197 GLU A C 1
ATOM 1554 O O . GLU A 1 197 ? 0.911 -11.136 7.715 1.00 96.75 197 GLU A O 1
ATOM 1559 N N . VAL A 1 198 ? 2.105 -11.041 9.607 1.00 97.31 198 VAL A N 1
ATOM 1560 C CA . VAL A 1 198 ? 3.346 -10.574 8.977 1.00 97.31 198 VAL A CA 1
ATOM 1561 C C . VAL A 1 198 ? 4.464 -11.519 9.370 1.00 97.31 198 VAL A C 1
ATOM 1563 O O . VAL A 1 198 ? 4.686 -11.761 10.559 1.00 97.31 198 VAL A O 1
ATOM 1566 N N . VAL A 1 199 ? 5.167 -12.040 8.371 1.00 97.12 199 VAL A N 1
ATOM 1567 C CA . VAL A 1 199 ? 6.310 -12.931 8.543 1.00 97.12 199 VAL A CA 1
ATOM 1568 C C . VAL A 1 199 ? 7.586 -12.224 8.110 1.00 97.12 199 VAL A C 1
ATOM 1570 O O . VAL A 1 199 ? 7.608 -11.499 7.113 1.00 97.12 199 VAL A O 1
ATOM 1573 N N . LEU A 1 200 ? 8.661 -12.459 8.859 1.00 97.25 200 LEU A N 1
ATOM 1574 C CA . LEU A 1 200 ? 9.986 -12.011 8.458 1.00 97.25 200 LEU A CA 1
ATOM 1575 C C . LEU A 1 200 ? 10.575 -12.991 7.447 1.00 97.25 200 LEU A C 1
ATOM 1577 O O . LEU A 1 200 ? 10.632 -14.196 7.700 1.00 97.25 200 LEU A O 1
ATOM 1581 N N . GLY A 1 201 ? 11.024 -12.481 6.307 1.00 96.25 201 GLY A N 1
ATOM 1582 C CA . GLY A 1 201 ? 11.657 -13.306 5.294 1.00 96.25 201 GLY A CA 1
ATOM 1583 C C . GLY A 1 201 ? 12.015 -12.562 4.018 1.00 96.25 201 GLY A C 1
ATOM 1584 O O . GLY A 1 201 ? 11.532 -11.473 3.720 1.00 96.25 201 GLY A O 1
ATOM 1585 N N . ASN A 1 202 ? 12.878 -13.191 3.231 1.00 96.00 202 ASN A N 1
ATOM 1586 C CA . ASN A 1 202 ? 13.326 -12.663 1.957 1.00 96.00 202 ASN A CA 1
ATOM 1587 C C . ASN A 1 202 ? 12.494 -13.268 0.819 1.00 96.00 202 ASN A C 1
ATOM 1589 O O . ASN A 1 202 ? 12.647 -14.440 0.481 1.00 96.00 202 ASN A O 1
ATOM 1593 N N . ALA A 1 203 ? 11.651 -12.459 0.174 1.00 96.06 203 ALA A N 1
ATOM 1594 C CA . ALA A 1 203 ? 10.775 -12.893 -0.920 1.00 96.06 203 ALA A CA 1
ATOM 1595 C C . ALA A 1 203 ? 11.505 -13.391 -2.185 1.00 96.06 203 ALA A C 1
ATOM 1597 O O . ALA A 1 203 ? 10.877 -13.931 -3.100 1.00 96.06 203 ALA A O 1
ATOM 1598 N N . LYS A 1 204 ? 12.833 -13.242 -2.252 1.00 95.62 204 LYS A N 1
ATOM 1599 C CA . LYS A 1 204 ? 13.669 -13.852 -3.295 1.00 95.62 204 LYS A CA 1
ATOM 1600 C C . LYS A 1 204 ? 13.889 -15.348 -3.079 1.00 95.62 204 LYS A C 1
ATOM 1602 O O . LYS A 1 204 ? 14.207 -16.052 -4.036 1.00 95.62 204 LYS A O 1
ATOM 1607 N N . GLU A 1 205 ? 13.726 -15.831 -1.853 1.00 96.62 205 GLU A N 1
ATOM 1608 C CA . GLU A 1 205 ? 13.979 -17.215 -1.461 1.00 96.62 205 GLU A CA 1
ATOM 1609 C C . GLU A 1 205 ? 12.692 -18.036 -1.541 1.00 96.62 205 GLU A C 1
ATOM 1611 O O . GLU A 1 205 ? 11.606 -17.548 -1.249 1.00 96.62 205 GLU A O 1
ATOM 1616 N N . ARG A 1 206 ? 12.781 -19.301 -1.960 1.00 96.00 206 ARG A N 1
ATOM 1617 C CA . ARG A 1 206 ? 11.589 -20.148 -2.147 1.00 96.00 206 ARG A CA 1
ATOM 1618 C C . ARG A 1 206 ? 10.973 -20.559 -0.810 1.00 96.00 206 ARG A C 1
ATOM 1620 O O . ARG A 1 206 ? 9.764 -20.741 -0.711 1.00 96.00 206 ARG A O 1
ATOM 1627 N N . GLU A 1 207 ? 11.812 -20.707 0.204 1.00 95.56 207 GLU A N 1
ATOM 1628 C CA . GLU A 1 207 ? 11.494 -21.192 1.541 1.00 95.56 207 GLU A CA 1
ATOM 1629 C C . GLU A 1 207 ? 10.470 -20.312 2.250 1.00 95.56 207 GLU A C 1
ATOM 1631 O O . GLU A 1 207 ? 9.591 -20.854 2.920 1.00 95.56 207 GLU A O 1
ATOM 1636 N N . VAL A 1 208 ? 10.533 -18.987 2.058 1.00 95.62 208 VAL A N 1
ATOM 1637 C CA . VAL A 1 208 ? 9.590 -18.066 2.703 1.00 95.62 208 VAL A CA 1
ATOM 1638 C C . VAL A 1 208 ? 8.155 -18.385 2.297 1.00 95.62 208 VAL A C 1
ATOM 1640 O O . VAL A 1 208 ? 7.275 -18.382 3.140 1.00 95.62 208 VAL A O 1
ATOM 1643 N N . TYR A 1 209 ? 7.905 -18.801 1.054 1.00 96.19 209 TYR A N 1
ATOM 1644 C CA . TYR A 1 209 ? 6.554 -19.080 0.563 1.00 96.19 209 TYR A CA 1
ATOM 1645 C C . TYR A 1 209 ? 5.910 -20.336 1.176 1.00 96.19 209 TYR A C 1
ATOM 1647 O O . TYR A 1 209 ? 4.726 -20.575 0.961 1.00 96.19 209 TYR A O 1
ATOM 1655 N N . ARG A 1 210 ? 6.631 -21.124 1.991 1.00 93.62 210 ARG A N 1
ATOM 1656 C CA . ARG A 1 210 ? 6.041 -22.250 2.744 1.00 93.62 210 ARG A CA 1
ATOM 1657 C C . ARG A 1 210 ? 4.980 -21.800 3.754 1.00 93.62 210 ARG A C 1
ATOM 1659 O O . ARG A 1 210 ? 4.124 -22.605 4.108 1.00 93.62 210 ARG A O 1
ATOM 1666 N N . ILE A 1 211 ? 5.007 -20.528 4.163 1.00 90.62 211 ILE A N 1
ATOM 1667 C CA . ILE A 1 211 ? 3.966 -19.887 4.986 1.00 90.62 211 ILE A CA 1
ATOM 1668 C C . ILE A 1 211 ? 2.594 -19.861 4.300 1.00 90.62 211 ILE A C 1
ATOM 1670 O O . ILE A 1 211 ? 1.567 -19.804 4.969 1.00 90.62 211 ILE A O 1
ATOM 1674 N N . MET A 1 212 ? 2.558 -19.949 2.967 1.00 90.69 212 MET A N 1
ATOM 1675 C CA . MET A 1 212 ? 1.331 -19.996 2.184 1.00 90.69 212 MET A CA 1
ATOM 1676 C C . MET A 1 212 ? 1.389 -21.177 1.201 1.00 90.69 212 MET A C 1
ATOM 1678 O O . MET A 1 212 ? 1.702 -21.013 0.029 1.00 90.69 212 MET A O 1
ATOM 1682 N N . PRO A 1 213 ? 1.092 -22.408 1.654 1.00 81.62 213 PRO A N 1
ATOM 1683 C CA . PRO A 1 213 ? 1.276 -23.604 0.827 1.00 81.62 213 PRO A CA 1
ATOM 1684 C C . PRO A 1 213 ? 0.288 -23.692 -0.346 1.00 81.62 213 PRO A C 1
ATOM 1686 O O . PRO A 1 213 ? 0.575 -24.325 -1.361 1.00 81.62 213 PRO A O 1
ATOM 1689 N N . LYS A 1 214 ? -0.891 -23.074 -0.214 1.00 90.62 214 LYS A N 1
ATOM 1690 C CA . LYS A 1 214 ? -1.889 -22.974 -1.285 1.00 90.62 214 LYS A CA 1
ATOM 1691 C C . LYS A 1 214 ? -1.646 -21.719 -2.116 1.00 90.62 214 LYS A C 1
ATOM 1693 O O . LYS A 1 214 ? -1.196 -20.708 -1.595 1.00 90.62 214 LYS A O 1
ATOM 1698 N N . THR A 1 215 ? -2.027 -21.754 -3.390 1.00 93.06 215 THR A N 1
ATOM 1699 C CA . THR A 1 215 ? -1.917 -20.592 -4.279 1.00 93.06 215 THR A CA 1
ATOM 1700 C C . THR A 1 215 ? -2.694 -19.382 -3.732 1.00 93.06 215 THR A C 1
ATOM 1702 O O . THR A 1 215 ? -3.888 -19.525 -3.443 1.00 93.06 215 THR A O 1
ATOM 1705 N N . PRO A 1 216 ? -2.058 -18.199 -3.638 1.00 94.44 216 PRO A N 1
ATOM 1706 C CA . PRO A 1 216 ? -2.738 -16.944 -3.343 1.00 94.44 216 PRO A CA 1
ATOM 1707 C C . PRO A 1 216 ? -3.913 -16.673 -4.291 1.00 94.44 216 PRO A C 1
ATOM 1709 O O . PRO A 1 216 ? -3.847 -16.962 -5.486 1.00 94.44 216 PRO A O 1
ATOM 1712 N N . THR A 1 217 ? -4.981 -16.093 -3.759 1.00 93.94 217 THR A N 1
ATOM 1713 C CA . THR A 1 217 ? -6.103 -15.534 -4.522 1.00 93.94 217 THR A CA 1
ATOM 1714 C C . THR A 1 217 ? -5.768 -14.131 -5.025 1.00 93.94 217 THR A C 1
ATOM 1716 O O . THR A 1 217 ? -6.200 -13.756 -6.114 1.00 93.94 217 THR A O 1
ATOM 1719 N N . PHE A 1 218 ? -4.960 -13.380 -4.275 1.00 95.00 218 PHE A N 1
ATOM 1720 C CA . PHE A 1 218 ? -4.463 -12.060 -4.651 1.00 95.00 218 PHE A CA 1
ATOM 1721 C C . PHE A 1 218 ? -3.011 -11.892 -4.191 1.00 95.00 218 PHE A C 1
ATOM 1723 O O . PHE A 1 218 ? -2.627 -12.447 -3.161 1.00 95.00 218 PHE A O 1
ATOM 1730 N N . VAL A 1 219 ? -2.207 -11.163 -4.967 1.00 96.06 219 VAL A N 1
ATOM 1731 C CA . VAL A 1 219 ? -0.823 -10.827 -4.620 1.00 96.06 219 VAL A CA 1
ATOM 1732 C C . VAL A 1 219 ? -0.576 -9.337 -4.810 1.00 96.06 219 VAL A C 1
ATOM 1734 O O . VAL A 1 219 ? -0.717 -8.832 -5.926 1.00 96.06 219 VAL A O 1
ATOM 1737 N N . SER A 1 220 ? -0.117 -8.659 -3.766 1.00 96.38 220 SER A N 1
ATOM 1738 C CA . SER A 1 220 ? 0.456 -7.317 -3.863 1.00 96.38 220 SER A CA 1
ATOM 1739 C C . SER A 1 220 ? 1.979 -7.390 -3.846 1.00 96.38 220 SER A C 1
ATOM 1741 O O . SER A 1 220 ? 2.585 -8.087 -3.036 1.00 96.38 220 SER A O 1
ATOM 1743 N N . ASN A 1 221 ? 2.625 -6.683 -4.769 1.00 94.44 221 ASN A N 1
ATOM 1744 C CA . ASN A 1 221 ? 4.071 -6.517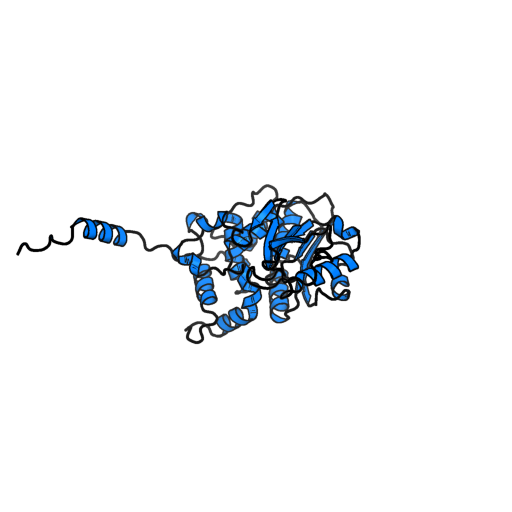 -4.785 1.00 94.44 221 ASN A CA 1
ATOM 1745 C C . ASN A 1 221 ? 4.428 -5.099 -5.239 1.00 94.44 221 ASN A C 1
ATOM 1747 O O . ASN A 1 221 ? 4.546 -4.816 -6.434 1.00 94.44 221 ASN A O 1
ATOM 1751 N N . GLU A 1 222 ? 4.639 -4.214 -4.269 1.00 85.12 222 GLU A N 1
ATOM 1752 C CA . GLU A 1 222 ? 5.023 -2.819 -4.503 1.00 85.12 222 GLU A CA 1
ATOM 1753 C C . GLU A 1 222 ? 6.537 -2.593 -4.331 1.00 85.12 222 GLU A C 1
ATOM 1755 O O . GLU A 1 222 ? 6.998 -1.467 -4.190 1.00 85.12 222 GLU A O 1
ATOM 1760 N N . THR A 1 223 ? 7.368 -3.635 -4.450 1.00 83.69 223 THR A N 1
ATOM 1761 C CA . THR A 1 223 ? 8.844 -3.499 -4.476 1.00 83.69 223 THR A CA 1
ATOM 1762 C C . THR A 1 223 ? 9.363 -2.867 -5.783 1.00 83.69 223 THR A C 1
ATOM 1764 O O . THR A 1 223 ? 10.327 -3.322 -6.389 1.00 83.69 223 THR A O 1
ATOM 1767 N N . VAL A 1 224 ? 8.698 -1.819 -6.274 1.00 81.69 224 VAL A N 1
ATOM 1768 C CA . VAL A 1 224 ? 8.996 -1.092 -7.508 1.00 81.69 224 VAL A CA 1
ATOM 1769 C C . VAL A 1 224 ? 9.900 0.101 -7.195 1.00 81.69 224 VAL A C 1
ATOM 1771 O O . VAL A 1 224 ? 9.581 0.951 -6.360 1.00 81.69 224 VAL A O 1
ATOM 1774 N N . ALA A 1 225 ? 11.021 0.190 -7.914 1.00 76.94 225 ALA A N 1
ATOM 1775 C CA . ALA A 1 225 ? 11.960 1.306 -7.813 1.00 76.94 225 ALA A CA 1
ATOM 1776 C C . ALA A 1 225 ? 11.308 2.658 -8.165 1.00 76.94 225 ALA A C 1
ATOM 1778 O O . ALA A 1 225 ? 10.306 2.718 -8.884 1.00 76.94 225 ALA A O 1
ATOM 1779 N N . ALA A 1 226 ? 11.900 3.768 -7.715 1.00 80.56 226 ALA A N 1
ATOM 1780 C CA . ALA A 1 226 ? 11.395 5.084 -8.091 1.00 80.56 226 ALA A CA 1
ATOM 1781 C C . ALA A 1 226 ? 11.547 5.368 -9.598 1.00 80.56 226 ALA A C 1
ATOM 1783 O O . ALA A 1 226 ? 12.413 4.808 -10.268 1.00 80.56 226 ALA A O 1
ATOM 1784 N N . MET A 1 227 ? 10.743 6.286 -10.155 1.00 82.50 227 MET A N 1
ATOM 1785 C CA . MET A 1 227 ? 10.753 6.587 -11.603 1.00 82.50 227 MET A CA 1
ATOM 1786 C C . MET A 1 227 ? 12.112 7.047 -12.148 1.00 82.50 227 MET A C 1
ATOM 1788 O O . MET A 1 227 ? 12.396 6.908 -13.340 1.00 82.50 227 MET A O 1
ATOM 1792 N N . HIS A 1 228 ? 12.934 7.652 -11.292 1.00 80.25 228 HIS A N 1
ATOM 1793 C CA . HIS A 1 228 ? 14.271 8.142 -11.624 1.00 80.25 228 HIS A CA 1
ATOM 1794 C C . HIS A 1 228 ? 15.370 7.105 -11.342 1.00 80.25 228 HIS A C 1
ATOM 1796 O O . HIS A 1 228 ? 16.537 7.331 -11.665 1.00 80.25 228 HIS A O 1
ATOM 1802 N N . GLU A 1 229 ? 15.005 5.954 -10.784 1.00 83.62 229 GLU A N 1
ATOM 1803 C CA . GLU A 1 229 ? 15.911 4.875 -10.422 1.00 83.62 229 GLU A CA 1
ATOM 1804 C C . GLU A 1 229 ? 15.811 3.715 -11.413 1.00 83.62 229 GLU A C 1
ATOM 1806 O O . GLU A 1 229 ? 14.805 3.503 -12.096 1.00 83.62 229 GLU A O 1
ATOM 1811 N N . ARG A 1 230 ? 16.903 2.957 -11.527 1.00 84.62 230 ARG A N 1
ATOM 1812 C CA . ARG A 1 230 ? 16.924 1.763 -12.374 1.00 84.62 230 ARG A CA 1
ATOM 1813 C C . ARG A 1 230 ? 16.001 0.710 -11.773 1.00 84.62 230 ARG A C 1
ATOM 1815 O O . ARG A 1 230 ? 16.021 0.508 -10.566 1.00 84.62 230 ARG A O 1
ATOM 1822 N N . LEU A 1 231 ? 15.294 -0.024 -12.630 1.00 80.19 231 LEU A N 1
ATOM 1823 C CA . LEU A 1 231 ? 14.386 -1.095 -12.218 1.00 80.19 231 LEU A CA 1
ATOM 1824 C C . LEU A 1 231 ? 15.047 -2.096 -11.259 1.00 80.19 231 LEU A C 1
ATOM 1826 O O . LEU A 1 231 ? 14.443 -2.457 -10.264 1.00 80.19 231 LEU A O 1
ATOM 1830 N N . GLY A 1 232 ? 16.293 -2.495 -11.536 1.00 74.88 232 GLY A N 1
ATOM 1831 C CA . GLY A 1 232 ? 17.036 -3.451 -10.707 1.00 74.88 232 GLY A CA 1
ATOM 1832 C C . GLY A 1 232 ? 17.611 -2.885 -9.406 1.00 74.88 232 GLY A C 1
ATOM 1833 O O . GLY A 1 232 ? 18.441 -3.546 -8.796 1.00 74.88 232 GLY A O 1
ATOM 1834 N N . ARG A 1 233 ? 17.256 -1.653 -9.015 1.00 74.94 233 ARG A N 1
ATOM 1835 C CA . ARG A 1 233 ? 17.567 -1.142 -7.673 1.00 74.94 233 ARG A CA 1
ATOM 1836 C C . ARG A 1 233 ? 16.729 -1.846 -6.606 1.00 74.94 233 ARG A C 1
ATOM 1838 O O . ARG A 1 233 ? 17.215 -2.035 -5.501 1.00 74.94 233 ARG A O 1
ATOM 1845 N N . GLU A 1 234 ? 15.513 -2.230 -6.972 1.00 81.00 234 GLU A N 1
ATOM 1846 C CA . GLU A 1 234 ? 14.628 -3.048 -6.155 1.00 81.00 23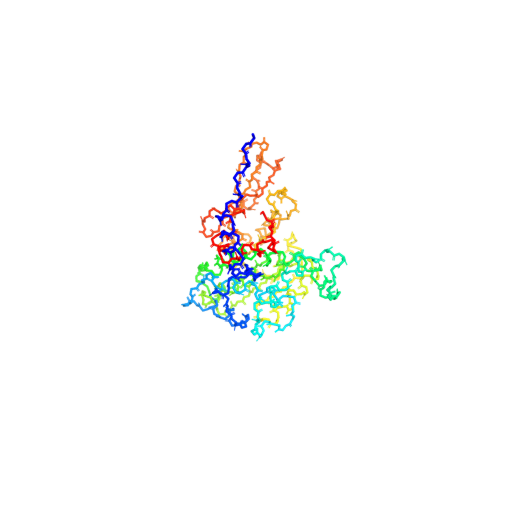4 GLU A CA 1
ATOM 1847 C C . GLU A 1 234 ? 14.483 -4.434 -6.795 1.00 81.00 234 GLU A C 1
ATOM 1849 O O . GLU A 1 234 ? 14.661 -4.611 -8.005 1.00 81.00 234 GLU A O 1
ATOM 1854 N N . ASP A 1 235 ? 14.128 -5.430 -5.991 1.00 87.56 235 ASP A N 1
ATOM 1855 C CA . ASP A 1 235 ? 14.123 -6.834 -6.407 1.00 87.56 235 ASP A CA 1
ATOM 1856 C C . ASP A 1 235 ? 12.822 -7.281 -7.112 1.00 87.56 235 ASP A C 1
ATOM 1858 O O . ASP A 1 235 ? 12.581 -8.482 -7.256 1.00 87.56 235 ASP A O 1
ATOM 1862 N N . PHE A 1 236 ? 1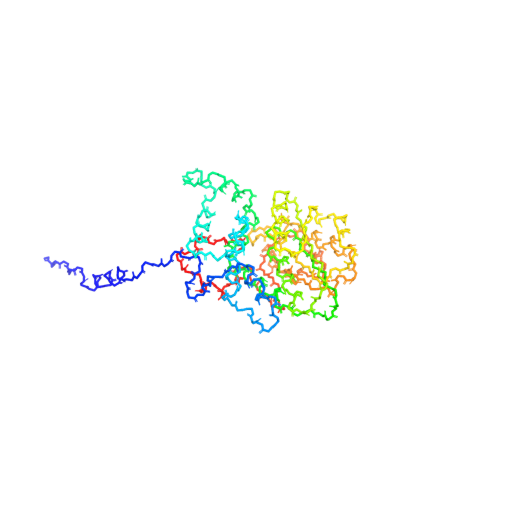2.000 -6.345 -7.613 1.00 91.62 236 PHE A N 1
ATOM 1863 C CA . PHE A 1 236 ? 10.681 -6.602 -8.219 1.00 91.62 236 PHE A CA 1
ATOM 1864 C C . PHE A 1 236 ? 10.654 -7.804 -9.173 1.00 91.62 236 PHE A C 1
ATOM 1866 O O . PHE A 1 236 ? 9.807 -8.693 -9.064 1.00 91.62 236 PHE A O 1
ATOM 1873 N N . THR A 1 237 ? 11.574 -7.842 -10.144 1.00 92.19 237 THR A N 1
ATOM 1874 C CA . THR A 1 237 ? 11.590 -8.885 -11.180 1.00 92.19 237 THR A CA 1
ATOM 1875 C C . THR A 1 237 ? 12.019 -10.240 -10.632 1.00 92.19 237 THR A C 1
ATOM 1877 O O . THR A 1 237 ? 11.521 -11.263 -11.098 1.00 92.19 237 THR A O 1
ATOM 1880 N N . LEU A 1 238 ? 12.939 -10.253 -9.663 1.00 93.31 238 LEU A N 1
ATOM 1881 C CA . LEU A 1 238 ? 13.450 -11.479 -9.053 1.00 93.31 238 LEU A CA 1
ATOM 1882 C C . LEU A 1 238 ? 12.415 -12.074 -8.096 1.00 93.31 238 LEU A C 1
ATOM 1884 O O . LEU A 1 238 ? 12.140 -13.266 -8.165 1.00 93.31 238 LEU A O 1
ATOM 1888 N N . ILE A 1 239 ? 11.769 -11.238 -7.284 1.00 95.50 239 ILE A N 1
ATOM 1889 C CA . ILE A 1 239 ? 10.662 -11.632 -6.406 1.00 95.50 239 ILE A CA 1
ATOM 1890 C C . ILE A 1 239 ? 9.535 -12.276 -7.218 1.00 95.50 239 ILE A C 1
ATOM 1892 O O . ILE A 1 239 ? 9.121 -13.396 -6.924 1.00 95.50 239 ILE A O 1
ATOM 1896 N N . ASN A 1 240 ? 9.078 -11.617 -8.290 1.00 95.31 240 ASN A N 1
ATOM 1897 C CA . ASN A 1 240 ? 8.030 -12.175 -9.145 1.00 95.31 240 ASN A CA 1
ATOM 1898 C C . ASN A 1 240 ? 8.480 -13.471 -9.838 1.00 95.31 240 ASN A C 1
ATOM 1900 O O . ASN A 1 240 ? 7.685 -14.399 -9.978 1.00 95.31 240 ASN A O 1
ATOM 1904 N N . GLN A 1 241 ? 9.749 -13.577 -10.243 1.00 94.25 241 GLN A N 1
ATOM 1905 C CA . GLN A 1 241 ? 10.289 -14.821 -10.790 1.00 94.25 241 GLN A CA 1
ATOM 1906 C C . GLN A 1 241 ? 10.223 -15.960 -9.763 1.00 94.25 241 GLN A C 1
ATOM 1908 O O . GLN A 1 241 ? 9.757 -17.054 -10.096 1.00 94.25 241 GLN A O 1
ATOM 1913 N N . THR A 1 242 ? 10.652 -15.711 -8.522 1.00 96.19 242 THR A N 1
ATOM 1914 C CA . THR A 1 242 ? 10.598 -16.696 -7.438 1.00 96.19 242 THR A CA 1
ATOM 1915 C C . THR A 1 242 ? 9.155 -17.099 -7.150 1.00 96.19 242 THR A C 1
ATOM 1917 O O . THR A 1 242 ? 8.858 -18.294 -7.177 1.00 96.19 242 THR A O 1
ATOM 1920 N N . LEU A 1 243 ? 8.243 -16.137 -6.988 1.00 96.00 243 LEU A N 1
ATOM 1921 C CA . LEU A 1 243 ? 6.812 -16.365 -6.769 1.00 96.00 243 LEU A CA 1
ATOM 1922 C C . LEU A 1 243 ? 6.209 -17.306 -7.827 1.00 96.00 243 LEU A C 1
ATOM 1924 O O . LEU A 1 243 ? 5.606 -18.331 -7.499 1.00 96.00 243 LEU A O 1
ATOM 1928 N N . LEU A 1 244 ? 6.414 -16.992 -9.110 1.00 94.75 244 LEU A N 1
ATOM 1929 C CA . LEU A 1 244 ? 5.913 -17.800 -10.225 1.00 94.75 244 LEU A CA 1
ATOM 1930 C C . LEU A 1 244 ? 6.536 -19.201 -10.242 1.00 94.75 244 LEU A C 1
ATOM 1932 O O . LEU A 1 244 ? 5.867 -20.174 -10.584 1.00 94.75 244 LEU A O 1
ATOM 1936 N N . SER A 1 245 ? 7.804 -19.327 -9.845 1.00 95.06 245 SER A N 1
ATOM 1937 C CA . SER A 1 245 ? 8.488 -20.620 -9.758 1.00 95.06 245 SER A CA 1
ATOM 1938 C C . SER A 1 245 ? 8.015 -21.497 -8.592 1.00 95.06 245 SER A C 1
ATOM 1940 O O . SER A 1 245 ? 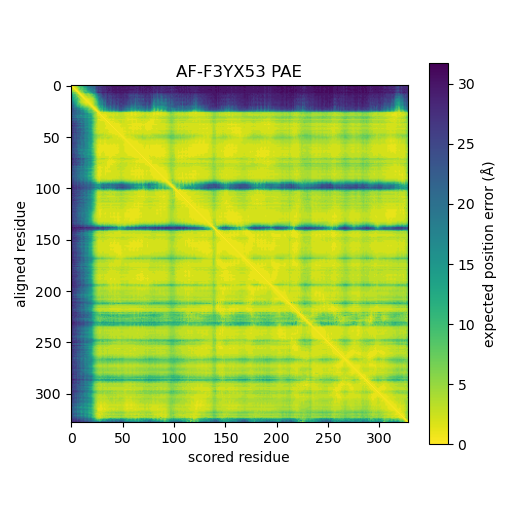8.241 -22.709 -8.615 1.00 95.06 245 SER A O 1
ATOM 1942 N N . VAL A 1 246 ? 7.424 -20.908 -7.548 1.00 96.31 246 VAL A N 1
ATOM 1943 C CA . VAL A 1 246 ? 6.879 -21.637 -6.394 1.00 96.31 246 VAL A CA 1
ATOM 1944 C C . VAL A 1 246 ? 5.475 -22.144 -6.704 1.00 96.31 246 VAL A C 1
ATOM 1946 O O . VAL A 1 246 ? 5.209 -23.332 -6.548 1.00 96.31 246 VAL A O 1
ATOM 1949 N N . TYR A 1 247 ? 4.593 -21.268 -7.188 1.00 95.06 247 TYR A N 1
ATOM 1950 C CA . TYR A 1 247 ? 3.176 -21.594 -7.384 1.00 95.06 247 TYR A CA 1
ATOM 1951 C C . TYR A 1 247 ? 2.833 -22.107 -8.790 1.00 95.06 247 TYR A C 1
ATOM 1953 O O . TYR A 1 247 ? 1.713 -22.569 -9.028 1.00 95.06 247 TYR A O 1
ATOM 1961 N N . GLY A 1 248 ? 3.774 -22.029 -9.733 1.00 92.25 248 GLY A N 1
ATOM 1962 C CA . GLY A 1 248 ? 3.606 -22.529 -11.093 1.00 92.25 248 GLY A CA 1
ATOM 1963 C C . GLY A 1 248 ? 2.418 -21.892 -11.814 1.00 92.25 248 GLY A C 1
ATOM 1964 O O . GLY A 1 248 ? 2.194 -20.687 -11.749 1.00 92.25 248 GLY A O 1
ATOM 1965 N N . SER A 1 249 ? 1.632 -22.707 -12.515 1.00 88.25 249 SER A N 1
ATOM 1966 C CA . SER A 1 249 ? 0.476 -22.243 -13.292 1.00 88.25 249 SER A CA 1
ATOM 1967 C C . SER A 1 249 ? -0.713 -21.795 -12.435 1.00 88.25 249 SER A C 1
ATOM 1969 O O . SER A 1 249 ? -1.546 -21.033 -12.927 1.00 88.25 249 SER A O 1
ATOM 1971 N N . GLY A 1 250 ? -0.794 -22.211 -11.163 1.00 88.19 250 GLY A N 1
ATOM 1972 C CA . GLY A 1 250 ? -1.910 -21.867 -10.274 1.00 88.19 250 GLY A CA 1
ATOM 1973 C C . GLY A 1 250 ? -2.050 -20.360 -10.063 1.00 88.19 250 GLY A C 1
ATOM 1974 O O . GLY A 1 250 ? -3.151 -19.815 -10.138 1.00 88.19 250 GLY A O 1
ATOM 1975 N N . ILE A 1 251 ? -0.921 -19.666 -9.896 1.00 91.88 251 ILE A N 1
ATOM 1976 C CA . ILE A 1 251 ? -0.873 -18.222 -9.616 1.00 91.88 251 ILE A CA 1
ATOM 1977 C C . ILE A 1 251 ? -1.393 -17.362 -10.775 1.00 91.88 251 ILE A C 1
ATOM 1979 O O . ILE A 1 251 ? -1.754 -16.204 -10.590 1.00 91.88 251 ILE A O 1
ATOM 1983 N N . MET A 1 252 ? -1.497 -17.922 -11.985 1.00 90.44 252 MET A N 1
ATOM 1984 C CA . MET A 1 252 ? -1.988 -17.188 -13.153 1.00 90.44 252 MET A CA 1
ATOM 1985 C C . MET A 1 252 ? -3.452 -16.761 -13.010 1.00 90.44 252 MET A C 1
ATOM 1987 O O . MET A 1 252 ? -3.865 -15.830 -13.697 1.00 90.44 252 MET A O 1
ATOM 1991 N N . ARG A 1 253 ? -4.218 -17.406 -12.118 1.00 89.06 253 ARG A N 1
ATOM 1992 C CA . ARG A 1 253 ? -5.618 -17.068 -11.821 1.00 89.06 253 ARG A CA 1
ATOM 1993 C C . ARG A 1 253 ? -5.784 -16.050 -10.690 1.00 89.06 253 ARG A C 1
ATOM 1995 O O . ARG A 1 253 ? -6.891 -15.557 -10.515 1.00 89.06 253 ARG A O 1
ATOM 2002 N N . ALA A 1 254 ? -4.724 -15.737 -9.944 1.00 92.06 254 ALA A N 1
ATOM 2003 C CA . ALA A 1 254 ? -4.796 -14.784 -8.842 1.00 92.06 254 ALA A CA 1
ATOM 2004 C C . ALA A 1 254 ? -4.969 -13.341 -9.351 1.00 92.06 254 ALA A C 1
ATOM 2006 O O . ALA A 1 254 ? -4.562 -13.017 -10.471 1.00 92.06 254 ALA A O 1
ATOM 2007 N N . GLY A 1 255 ? -5.542 -12.459 -8.537 1.00 92.44 255 GLY A N 1
ATOM 2008 C CA . GLY A 1 255 ? -5.416 -11.012 -8.722 1.00 92.44 255 GLY A CA 1
ATOM 2009 C C . GLY A 1 255 ? -3.986 -10.552 -8.423 1.00 92.44 255 GLY A C 1
ATOM 2010 O O . GLY A 1 255 ? -3.274 -11.206 -7.664 1.00 92.44 255 GLY A O 1
ATOM 2011 N N . PHE A 1 256 ? -3.537 -9.475 -9.066 1.00 94.12 256 PHE A N 1
ATOM 2012 C CA . PHE A 1 256 ? -2.192 -8.932 -8.868 1.00 94.12 256 PHE A CA 1
ATOM 2013 C C . PHE A 1 256 ? -2.236 -7.416 -8.794 1.00 94.12 256 PHE A C 1
ATOM 2015 O O . PHE A 1 256 ? -2.814 -6.784 -9.678 1.00 94.12 256 PHE A O 1
ATOM 2022 N N . PHE A 1 257 ? -1.538 -6.857 -7.813 1.00 94.94 257 PHE A N 1
ATOM 2023 C CA . PHE A 1 257 ? -1.188 -5.450 -7.780 1.00 94.94 257 PHE A CA 1
ATOM 2024 C C . PHE A 1 257 ? 0.343 -5.260 -7.808 1.00 94.94 257 PHE A C 1
ATOM 2026 O O . PHE A 1 257 ? 1.041 -5.819 -6.961 1.00 94.94 257 PHE A O 1
ATOM 2033 N N . PRO A 1 258 ? 0.880 -4.446 -8.736 1.00 94.69 258 PRO A N 1
ATOM 2034 C CA . PRO A 1 258 ? 0.201 -3.967 -9.941 1.00 94.69 258 PRO A CA 1
ATOM 2035 C C . PRO A 1 258 ? -0.088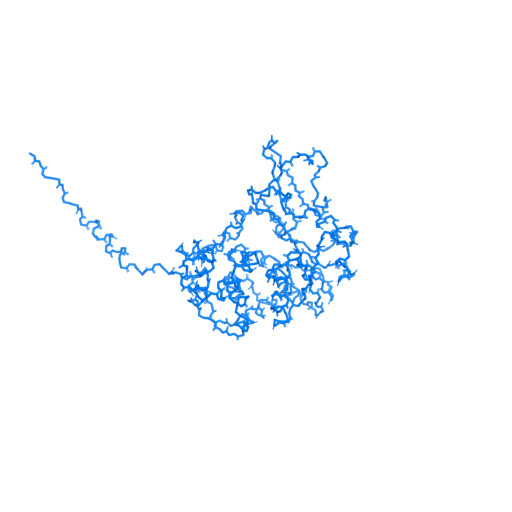 -5.134 -10.905 1.00 94.69 258 PRO A C 1
ATOM 2037 O O . PRO A 1 258 ? 0.633 -6.134 -10.923 1.00 94.69 258 PRO A O 1
ATOM 2040 N N . GLU A 1 259 ? -1.093 -5.002 -11.774 1.00 95.19 259 GLU A N 1
ATOM 2041 C CA . GLU A 1 259 ? -1.387 -6.037 -12.780 1.00 95.19 259 GLU A CA 1
ATOM 2042 C C . GLU A 1 259 ? -0.243 -6.179 -13.796 1.00 95.19 259 GLU A C 1
ATOM 2044 O O . GLU A 1 259 ? 0.068 -7.273 -14.290 1.00 95.19 259 GLU A O 1
ATOM 2049 N N . ALA A 1 260 ? 0.375 -5.042 -14.119 1.00 96.25 260 ALA A N 1
ATOM 2050 C CA . ALA A 1 260 ? 1.564 -4.938 -14.941 1.00 96.25 260 ALA A CA 1
ATOM 2051 C C . ALA A 1 260 ? 2.350 -3.659 -14.620 1.00 96.25 260 ALA A C 1
ATOM 2053 O O . ALA A 1 260 ? 1.797 -2.664 -14.157 1.00 96.25 260 ALA A O 1
ATOM 2054 N N . LEU A 1 261 ? 3.643 -3.666 -14.933 1.00 96.38 261 LEU A N 1
ATOM 2055 C CA . LEU A 1 261 ? 4.543 -2.525 -14.818 1.00 96.38 261 LEU A CA 1
ATOM 2056 C C . LEU A 1 261 ? 5.061 -2.137 -16.204 1.00 96.38 261 LEU A C 1
ATOM 2058 O O . LEU A 1 261 ? 5.633 -2.959 -16.921 1.00 96.38 261 LEU A O 1
ATOM 2062 N N . ILE A 1 262 ? 4.894 -0.875 -16.581 1.00 96.38 262 ILE A N 1
ATOM 2063 C CA . ILE A 1 262 ? 5.458 -0.310 -17.805 1.00 96.38 262 ILE A CA 1
ATOM 2064 C C . ILE A 1 262 ? 6.803 0.318 -17.479 1.00 96.38 262 ILE A C 1
ATOM 2066 O O . ILE A 1 262 ? 6.913 1.222 -16.646 1.00 96.38 262 ILE A O 1
ATOM 2070 N N . ILE A 1 263 ? 7.821 -0.141 -18.194 1.00 95.81 263 ILE A N 1
ATOM 2071 C CA . ILE A 1 263 ? 9.199 0.311 -18.052 1.00 95.81 263 ILE A CA 1
ATOM 2072 C C . ILE A 1 263 ? 9.702 0.917 -19.359 1.00 95.81 263 ILE A C 1
ATOM 2074 O O . ILE A 1 263 ? 9.301 0.499 -20.444 1.00 95.81 263 ILE A O 1
ATOM 2078 N N . TYR A 1 264 ? 10.611 1.884 -19.259 1.00 96.00 264 TYR A N 1
ATOM 2079 C CA . TYR A 1 264 ? 11.180 2.594 -20.404 1.00 96.00 264 TYR A CA 1
ATOM 2080 C C . TYR A 1 264 ? 12.707 2.620 -20.351 1.00 96.00 264 TYR A C 1
ATOM 2082 O O . TYR A 1 264 ? 13.286 2.926 -19.309 1.00 96.00 264 TYR A O 1
ATOM 2090 N N . ALA A 1 265 ? 13.349 2.338 -21.483 1.00 95.25 265 ALA A N 1
ATOM 2091 C CA . ALA A 1 265 ? 14.790 2.445 -21.684 1.00 95.25 265 ALA A CA 1
ATOM 2092 C C . ALA A 1 265 ? 15.116 3.658 -22.584 1.00 95.25 265 ALA A C 1
ATOM 2094 O O . ALA A 1 265 ? 14.959 3.571 -23.809 1.00 95.25 265 ALA A O 1
ATOM 2095 N N . PRO A 1 266 ? 15.616 4.781 -22.023 1.00 92.62 266 PRO A N 1
ATOM 2096 C CA . PRO A 1 266 ? 15.870 6.007 -22.785 1.00 92.62 266 PRO A CA 1
ATOM 2097 C C . PRO A 1 266 ? 16.875 5.848 -23.929 1.00 92.62 266 PRO A C 1
ATOM 2099 O O . PRO A 1 266 ? 16.684 6.423 -24.996 1.00 92.62 266 PRO A O 1
ATOM 2102 N N . CYS A 1 267 ? 17.920 5.035 -23.739 1.00 92.00 267 CYS A N 1
ATOM 2103 C CA . CYS A 1 267 ? 19.010 4.878 -24.708 1.00 92.00 267 CYS A CA 1
ATOM 2104 C C . CYS A 1 267 ? 18.569 4.286 -26.055 1.00 92.00 267 CYS A C 1
ATOM 2106 O O . CYS A 1 267 ? 19.216 4.521 -27.072 1.00 92.00 267 CYS A O 1
ATOM 2108 N N . ARG A 1 268 ? 17.474 3.518 -26.073 1.00 90.69 268 ARG A N 1
ATOM 2109 C CA . ARG A 1 268 ? 16.913 2.898 -27.283 1.00 90.69 268 ARG A CA 1
ATOM 2110 C C . ARG A 1 268 ? 15.488 3.356 -27.586 1.00 90.69 268 ARG A C 1
ATOM 2112 O O . ARG A 1 268 ? 14.931 2.913 -28.581 1.00 90.69 268 ARG A O 1
ATOM 2119 N N . LYS A 1 269 ? 14.912 4.232 -26.752 1.00 93.50 269 LYS A N 1
ATOM 2120 C CA . LYS A 1 269 ? 13.510 4.675 -26.827 1.00 93.50 269 LYS A CA 1
ATOM 2121 C C . LYS A 1 269 ? 12.519 3.502 -26.882 1.00 93.50 269 LYS A C 1
ATOM 2123 O O . LYS A 1 269 ? 11.549 3.534 -27.630 1.00 93.50 269 LYS A O 1
ATOM 2128 N N . VAL A 1 270 ? 12.780 2.458 -26.094 1.00 94.56 270 VAL A N 1
ATOM 2129 C CA . VAL A 1 270 ? 11.949 1.244 -26.035 1.00 94.56 270 VAL A CA 1
ATOM 2130 C C . VAL A 1 270 ? 11.176 1.212 -24.726 1.00 94.56 270 VAL A C 1
ATOM 2132 O O . VAL A 1 270 ? 11.752 1.424 -23.658 1.00 94.56 270 VAL A O 1
ATOM 2135 N N . SER A 1 271 ? 9.891 0.880 -24.819 1.00 94.81 271 SER A N 1
ATOM 2136 C CA . SER A 1 271 ? 9.052 0.534 -23.673 1.00 94.81 271 SER A CA 1
ATOM 2137 C C . SER A 1 271 ? 8.793 -0.969 -23.644 1.00 94.81 271 SER A C 1
ATOM 2139 O O . SER A 1 271 ? 8.668 -1.603 -24.690 1.00 94.81 271 SER A O 1
ATOM 2141 N N . ALA A 1 272 ? 8.685 -1.535 -22.448 1.00 94.38 272 ALA A N 1
ATOM 2142 C CA . ALA A 1 272 ? 8.263 -2.914 -22.243 1.00 94.38 272 ALA A CA 1
ATOM 2143 C C . ALA A 1 272 ? 7.200 -2.979 -21.142 1.00 94.38 272 ALA A C 1
ATOM 2145 O O . ALA A 1 272 ? 7.166 -2.133 -20.249 1.00 94.38 272 ALA A O 1
ATOM 2146 N N . ILE A 1 273 ? 6.339 -3.992 -21.220 1.00 95.69 273 ILE A N 1
ATOM 2147 C CA . ILE A 1 273 ? 5.311 -4.273 -20.217 1.00 95.69 273 ILE A CA 1
ATOM 2148 C C . ILE A 1 273 ? 5.731 -5.539 -19.478 1.00 95.69 273 ILE A C 1
ATOM 2150 O O . ILE A 1 273 ? 5.879 -6.593 -20.095 1.00 95.69 273 ILE A O 1
ATOM 2154 N N . LEU A 1 274 ? 5.934 -5.440 -18.170 1.00 95.62 274 LEU A N 1
ATOM 2155 C CA . LEU A 1 274 ? 6.188 -6.564 -17.278 1.00 95.62 274 LEU A CA 1
ATOM 2156 C C . LEU A 1 274 ? 4.862 -6.986 -16.656 1.00 95.62 274 LEU A C 1
ATOM 2158 O O . LEU A 1 274 ? 4.229 -6.192 -15.976 1.00 95.62 274 LEU A O 1
ATOM 2162 N N . SER A 1 275 ? 4.421 -8.210 -16.905 1.00 95.00 275 SER A N 1
ATOM 2163 C CA . SER A 1 275 ? 3.149 -8.731 -16.400 1.00 95.00 275 SER A CA 1
ATOM 2164 C C . SER A 1 275 ? 3.264 -10.224 -16.135 1.00 95.00 275 SER A C 1
ATOM 2166 O O . SER A 1 275 ? 4.211 -10.874 -1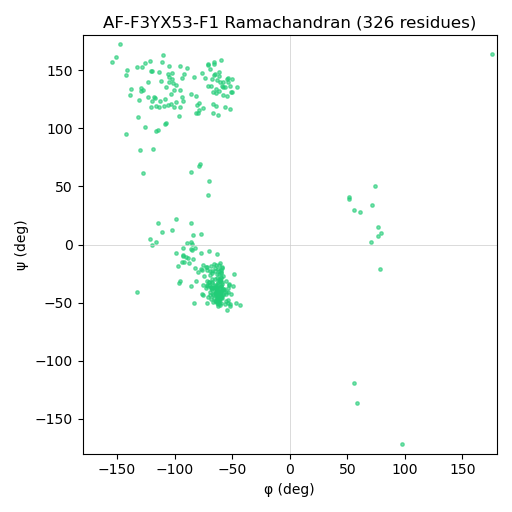6.577 1.00 95.00 275 SER A O 1
ATOM 2168 N N . ARG A 1 276 ? 2.242 -10.824 -15.529 1.00 92.12 276 ARG A N 1
ATOM 2169 C CA . ARG A 1 276 ? 2.162 -12.287 -15.391 1.00 92.12 276 ARG A CA 1
ATOM 2170 C C . ARG A 1 276 ? 2.407 -13.043 -16.702 1.00 92.12 276 ARG A C 1
ATOM 2172 O O . ARG A 1 276 ? 3.049 -14.086 -16.692 1.00 92.12 276 ARG A O 1
ATOM 2179 N N . LYS A 1 277 ? 1.955 -12.503 -17.845 1.00 91.44 277 LYS A N 1
ATOM 2180 C CA . LYS A 1 277 ? 2.076 -13.154 -19.165 1.00 91.44 277 LYS A CA 1
ATOM 2181 C C . LYS A 1 277 ? 3.526 -13.388 -19.598 1.00 91.44 277 LYS A C 1
ATOM 2183 O O . LYS A 1 277 ? 3.787 -14.339 -20.322 1.00 91.44 277 LYS A O 1
ATOM 2188 N N . ASN A 1 278 ? 4.458 -12.536 -19.171 1.00 92.50 278 ASN A N 1
ATOM 2189 C CA . ASN A 1 278 ? 5.893 -12.705 -19.424 1.00 92.50 278 ASN A CA 1
ATOM 2190 C C . ASN A 1 278 ? 6.693 -12.946 -18.138 1.00 92.50 278 ASN A C 1
ATOM 2192 O O . ASN A 1 278 ? 7.905 -12.738 -18.112 1.00 92.50 278 ASN A O 1
ATOM 2196 N N . GLY A 1 279 ? 6.009 -13.351 -17.068 1.00 92.06 279 GLY A N 1
ATOM 2197 C CA . GLY A 1 279 ? 6.588 -13.588 -15.754 1.00 92.06 279 GLY A CA 1
ATOM 2198 C C . GLY A 1 279 ? 7.245 -12.366 -15.108 1.00 92.06 279 GLY A C 1
ATOM 2199 O O . GLY A 1 279 ? 8.214 -12.507 -14.365 1.00 92.06 279 GLY A O 1
ATOM 2200 N N . PHE A 1 280 ? 6.764 -11.168 -15.446 1.00 93.81 280 PHE A N 1
ATOM 2201 C CA . PHE A 1 280 ? 7.353 -9.885 -15.069 1.00 93.81 280 PHE A CA 1
ATOM 2202 C C . PHE A 1 280 ? 8.829 -9.749 -15.483 1.00 93.81 280 PHE A C 1
ATOM 2204 O O . PHE A 1 280 ? 9.605 -9.055 -14.830 1.00 93.81 280 PHE A O 1
ATOM 2211 N N . GLN A 1 281 ? 9.233 -10.403 -16.578 1.00 93.12 281 GLN A N 1
ATOM 2212 C CA . GLN A 1 281 ? 10.618 -10.404 -17.051 1.00 93.12 281 GLN A CA 1
ATOM 2213 C C . GLN A 1 281 ? 10.836 -9.467 -18.236 1.00 93.12 281 GLN A C 1
ATOM 2215 O O . GLN A 1 281 ? 10.031 -9.392 -19.167 1.00 93.12 281 GLN A O 1
ATOM 2220 N N . ILE A 1 282 ? 11.997 -8.810 -18.245 1.00 91.94 282 ILE A N 1
ATOM 2221 C CA . ILE A 1 282 ? 12.457 -8.039 -19.402 1.00 91.94 282 ILE A CA 1
ATOM 2222 C C . ILE A 1 282 ? 12.680 -9.009 -20.580 1.00 91.94 282 ILE A C 1
ATOM 2224 O O . ILE A 1 282 ? 13.382 -10.021 -20.415 1.00 91.94 282 ILE A O 1
ATOM 2228 N N . PRO A 1 283 ? 12.136 -8.720 -21.782 1.00 89.38 283 PRO A N 1
ATOM 2229 C CA . PRO A 1 283 ? 12.351 -9.561 -22.954 1.00 89.38 283 PRO A CA 1
ATOM 2230 C C . PRO A 1 283 ? 13.840 -9.781 -23.234 1.00 89.38 283 PRO A C 1
ATOM 2232 O O . PRO A 1 283 ? 14.654 -8.868 -23.093 1.00 89.38 283 PRO A O 1
ATOM 2235 N N . ARG A 1 284 ? 14.207 -10.994 -23.672 1.00 88.88 284 ARG A N 1
ATOM 2236 C CA . ARG A 1 284 ? 15.615 -11.405 -23.848 1.00 88.88 284 ARG A CA 1
ATOM 2237 C C . ARG A 1 284 ? 16.417 -10.440 -24.728 1.00 88.88 284 ARG A C 1
ATOM 2239 O O . ARG A 1 284 ? 17.568 -10.164 -24.407 1.00 88.88 284 ARG A O 1
ATOM 2246 N N . ALA A 1 285 ? 15.792 -9.889 -25.769 1.00 89.50 285 ALA A N 1
ATOM 2247 C CA . ALA A 1 285 ? 16.399 -8.915 -26.678 1.00 89.50 285 ALA A CA 1
ATOM 2248 C C . ALA A 1 285 ? 16.840 -7.601 -25.997 1.00 89.50 285 ALA A C 1
ATOM 2250 O O . ALA A 1 285 ? 17.649 -6.869 -26.560 1.00 89.50 285 ALA A O 1
ATOM 2251 N N . TYR A 1 286 ? 16.337 -7.301 -24.793 1.00 89.50 286 TYR A N 1
ATOM 2252 C CA . TYR A 1 286 ? 16.552 -6.027 -24.102 1.00 89.50 286 TYR A CA 1
ATOM 2253 C C . TYR A 1 286 ? 17.227 -6.155 -22.726 1.00 89.50 286 TYR A C 1
ATOM 2255 O O . TYR A 1 286 ? 17.394 -5.145 -22.049 1.00 89.50 286 TYR A O 1
ATOM 2263 N N . ARG A 1 287 ? 17.656 -7.353 -22.295 1.00 83.56 287 ARG A N 1
ATOM 2264 C CA . ARG A 1 287 ? 18.200 -7.594 -20.935 1.00 83.56 287 ARG A CA 1
ATOM 2265 C C . ARG A 1 287 ? 19.439 -6.765 -20.558 1.00 83.56 287 ARG A C 1
ATOM 2267 O O . ARG A 1 287 ? 19.718 -6.626 -19.376 1.00 83.56 287 ARG A O 1
ATOM 2274 N N . GLY A 1 288 ? 20.168 -6.215 -21.530 1.00 84.88 288 GLY A N 1
ATOM 2275 C CA . GLY A 1 288 ? 21.324 -5.339 -21.290 1.00 84.88 288 GLY A CA 1
ATOM 2276 C C . GLY A 1 288 ? 20.993 -3.847 -21.175 1.00 84.88 288 GLY A C 1
ATOM 2277 O O . GLY A 1 288 ? 21.906 -3.034 -21.049 1.00 84.88 288 GLY A O 1
ATOM 2278 N N . LEU A 1 289 ? 19.719 -3.456 -21.278 1.00 90.69 289 LEU A N 1
ATOM 2279 C CA . LEU A 1 289 ? 19.312 -2.053 -21.208 1.00 90.69 289 LEU A CA 1
ATOM 2280 C C . LEU A 1 289 ? 18.958 -1.641 -19.776 1.00 90.69 289 LEU A C 1
ATOM 2282 O O . LEU A 1 289 ? 18.371 -2.405 -19.014 1.00 90.69 289 LEU A O 1
ATOM 2286 N N . SER A 1 290 ? 19.246 -0.382 -19.445 1.00 91.69 290 SER A N 1
ATOM 2287 C CA . SER A 1 290 ? 18.762 0.246 -18.214 1.00 91.69 290 SER A CA 1
ATOM 2288 C C . SER A 1 290 ? 17.316 0.694 -18.398 1.00 91.69 290 SER A C 1
ATOM 2290 O O . SER A 1 290 ? 17.041 1.616 -19.170 1.00 91.69 290 SER A O 1
ATOM 2292 N N . PHE A 1 291 ? 16.409 0.049 -17.672 1.00 93.62 291 PHE A N 1
ATOM 2293 C CA . PHE A 1 291 ? 14.989 0.372 -17.656 1.00 93.62 291 PHE A CA 1
ATOM 2294 C C . PHE A 1 291 ? 14.598 1.152 -16.403 1.00 93.62 291 PHE A C 1
ATOM 2296 O O . PHE A 1 291 ? 15.153 0.931 -15.328 1.00 93.62 291 PHE A O 1
ATOM 2303 N N . TYR A 1 292 ? 13.609 2.027 -16.564 1.00 94.44 292 TYR A N 1
ATOM 2304 C CA . TYR A 1 292 ? 13.058 2.887 -15.522 1.00 94.44 292 TYR A CA 1
ATOM 2305 C C . TYR A 1 292 ? 11.537 2.709 -15.466 1.00 94.44 292 TYR A C 1
ATOM 2307 O O . TYR A 1 292 ? 10.909 2.738 -16.534 1.00 94.44 292 TYR A O 1
ATOM 2315 N N . PRO A 1 293 ? 10.934 2.538 -14.279 1.00 94.25 293 PRO A N 1
ATOM 2316 C CA . PRO A 1 293 ? 9.482 2.501 -14.115 1.00 94.25 293 PRO A CA 1
ATOM 2317 C C . PRO A 1 293 ? 8.812 3.781 -14.632 1.00 94.25 293 PRO A C 1
ATOM 2319 O O . PRO A 1 293 ? 9.332 4.883 -14.448 1.00 94.25 293 PRO A O 1
ATOM 2322 N N . ARG A 1 294 ? 7.661 3.654 -15.304 1.00 95.06 294 ARG A N 1
ATOM 2323 C CA . ARG A 1 294 ? 6.916 4.804 -15.860 1.00 95.06 294 ARG A CA 1
ATOM 2324 C C . ARG A 1 294 ? 5.432 4.798 -15.554 1.00 95.06 294 ARG A C 1
ATOM 2326 O O . ARG A 1 294 ? 4.872 5.859 -15.290 1.00 95.06 294 ARG A O 1
ATOM 2333 N N . ALA A 1 295 ? 4.804 3.637 -15.620 1.00 95.62 295 ALA A N 1
ATOM 2334 C CA . ALA A 1 295 ? 3.381 3.484 -15.372 1.00 95.62 295 ALA A CA 1
ATOM 2335 C C . ALA A 1 295 ? 3.107 2.088 -14.824 1.00 95.62 295 ALA A C 1
ATOM 2337 O O . ALA A 1 295 ? 3.917 1.180 -15.003 1.00 95.62 295 ALA A O 1
ATOM 2338 N N . VAL A 1 296 ? 1.956 1.918 -14.198 1.00 95.88 296 VAL A N 1
ATOM 2339 C CA . VAL A 1 296 ? 1.424 0.624 -13.766 1.00 95.88 296 VAL A CA 1
ATOM 2340 C C . VAL A 1 296 ? 0.074 0.396 -14.419 1.00 95.88 296 VAL A C 1
ATOM 2342 O O . VAL A 1 296 ? -0.568 1.342 -14.872 1.00 95.88 296 VAL A O 1
ATOM 2345 N N . VAL A 1 297 ? -0.331 -0.865 -14.501 1.00 95.88 297 VAL A N 1
ATOM 2346 C CA . VAL A 1 297 ? -1.697 -1.242 -14.855 1.00 95.88 297 VAL A CA 1
ATOM 2347 C C . VAL A 1 297 ? -2.453 -1.550 -13.573 1.00 95.88 297 VAL A C 1
ATOM 2349 O O . VAL A 1 297 ? -2.006 -2.385 -12.784 1.00 95.88 297 VAL A O 1
ATOM 2352 N N . ILE A 1 298 ? -3.551 -0.830 -13.373 1.00 92.31 298 ILE A N 1
ATOM 2353 C CA . ILE A 1 298 ? -4.431 -0.890 -12.207 1.00 92.31 298 ILE A CA 1
ATOM 2354 C C . ILE A 1 298 ? -5.864 -0.814 -12.736 1.00 92.31 298 ILE A C 1
ATOM 2356 O O . ILE A 1 298 ? -6.163 0.067 -13.545 1.00 92.31 298 ILE A O 1
ATOM 2360 N N . ASP A 1 299 ? -6.719 -1.749 -12.329 1.00 87.81 299 ASP A N 1
ATOM 2361 C CA . ASP A 1 299 ? -8.097 -1.906 -12.813 1.00 87.81 299 ASP A CA 1
ATOM 2362 C C . ASP A 1 299 ? -8.179 -1.955 -14.354 1.00 87.81 299 ASP A C 1
ATOM 2364 O O . ASP A 1 299 ? -9.045 -1.349 -14.982 1.00 87.81 299 ASP A O 1
ATOM 2368 N N . GLY A 1 300 ? -7.218 -2.625 -14.998 1.00 90.38 300 GLY A N 1
ATOM 2369 C CA . GLY A 1 300 ? -7.098 -2.695 -16.459 1.00 90.38 300 GLY A CA 1
ATOM 2370 C C . GLY A 1 300 ? -6.669 -1.394 -17.161 1.00 90.38 300 GLY A C 1
ATOM 2371 O O . GLY A 1 300 ? -6.540 -1.375 -18.389 1.00 90.38 300 GLY A O 1
ATOM 2372 N N . HIS A 1 301 ? -6.396 -0.315 -16.422 1.00 93.62 301 HIS A N 1
ATOM 2373 C CA . HIS A 1 301 ? -5.990 0.980 -16.965 1.00 93.62 301 HIS A CA 1
ATOM 2374 C C . HIS A 1 301 ? -4.499 1.253 -16.768 1.00 93.62 301 HIS A C 1
ATOM 2376 O O . HIS A 1 301 ? -3.930 0.990 -15.713 1.00 93.62 301 HIS A O 1
ATOM 2382 N N . ILE A 1 302 ? -3.856 1.835 -17.784 1.00 96.00 302 ILE A N 1
ATOM 2383 C CA . ILE A 1 302 ? -2.473 2.312 -17.679 1.00 96.00 302 ILE A CA 1
ATOM 2384 C C . ILE A 1 302 ? -2.468 3.659 -16.954 1.00 96.00 302 ILE A C 1
ATOM 2386 O O . ILE A 1 302 ? -2.949 4.655 -17.496 1.00 96.00 302 ILE A O 1
ATOM 2390 N N . VAL A 1 303 ? -1.851 3.706 -15.776 1.00 95.00 303 VAL A N 1
ATOM 2391 C CA . VAL A 1 303 ? -1.728 4.918 -14.960 1.00 95.00 303 VAL A CA 1
ATOM 2392 C C . VAL A 1 303 ? -0.252 5.310 -14.827 1.00 95.00 303 VAL A C 1
ATOM 2394 O O . VAL A 1 303 ? 0.547 4.528 -14.300 1.00 95.00 303 VAL A O 1
ATOM 2397 N N . PRO A 1 304 ? 0.160 6.504 -15.298 1.00 94.56 304 PRO A N 1
ATOM 2398 C CA . PRO A 1 304 ? 1.508 7.017 -15.069 1.00 94.56 304 PRO A CA 1
ATOM 2399 C C . PRO A 1 304 ? 1.825 7.123 -13.575 1.00 94.56 304 PRO A C 1
ATOM 2401 O O . PRO A 1 304 ? 1.019 7.642 -12.804 1.00 94.56 304 PRO A O 1
ATOM 2404 N N . LEU A 1 305 ? 3.019 6.686 -13.166 1.00 92.06 305 LEU A N 1
ATOM 2405 C CA . LEU A 1 305 ? 3.408 6.643 -11.749 1.00 92.06 305 LEU A CA 1
ATOM 2406 C C . LEU A 1 305 ? 3.394 8.031 -11.082 1.00 92.06 305 LEU A C 1
ATOM 2408 O O . LEU A 1 305 ? 3.092 8.139 -9.895 1.00 92.06 305 LEU A O 1
ATOM 2412 N N . ASN A 1 306 ? 3.666 9.087 -11.855 1.00 89.62 306 ASN A N 1
ATOM 2413 C CA . ASN A 1 306 ? 3.641 10.485 -11.416 1.00 89.62 306 ASN A CA 1
ATOM 2414 C C . ASN A 1 306 ? 2.243 11.126 -11.411 1.00 89.62 306 ASN A C 1
ATOM 2416 O O . ASN A 1 306 ? 2.140 12.301 -11.076 1.00 89.62 306 ASN A O 1
ATOM 2420 N N . ARG A 1 307 ? 1.207 10.400 -11.848 1.00 91.69 307 ARG A N 1
ATOM 2421 C CA . ARG A 1 307 ? -0.197 10.847 -11.864 1.00 91.69 307 ARG A CA 1
ATOM 2422 C C . ARG A 1 307 ? -1.105 10.017 -10.961 1.00 91.69 307 ARG A C 1
ATOM 2424 O O . ARG A 1 307 ? -2.317 10.209 -10.936 1.00 91.69 307 ARG A O 1
ATOM 2431 N N . LEU A 1 308 ? -0.531 9.044 -10.262 1.00 90.94 308 LEU A N 1
ATOM 2432 C CA . LEU A 1 308 ? -1.267 8.171 -9.365 1.00 90.94 308 LEU A CA 1
ATOM 2433 C C . LEU A 1 308 ? -1.869 8.969 -8.206 1.00 90.94 308 LEU A C 1
ATOM 2435 O O . LEU A 1 308 ? -1.133 9.553 -7.413 1.00 90.94 308 LEU A O 1
ATOM 2439 N N . GLY A 1 309 ? -3.199 8.950 -8.101 1.00 93.38 309 GLY A N 1
ATOM 2440 C CA . GLY A 1 309 ? -3.941 9.673 -7.071 1.00 93.38 309 GLY A CA 1
ATOM 2441 C C . GLY A 1 309 ? -4.127 11.169 -7.341 1.00 93.38 309 GLY A C 1
ATOM 2442 O O . GLY A 1 309 ? -4.587 11.876 -6.443 1.00 93.38 309 GLY A O 1
ATOM 2443 N N . ASP A 1 310 ? -3.805 11.671 -8.542 1.00 93.94 310 ASP A N 1
ATOM 2444 C CA . ASP A 1 310 ? -4.003 13.081 -8.924 1.00 93.94 310 ASP A CA 1
ATOM 2445 C C . ASP A 1 310 ? -5.448 13.551 -8.683 1.00 93.94 310 ASP A C 1
ATOM 2447 O O . ASP A 1 310 ? -5.682 14.687 -8.264 1.00 93.94 310 ASP A O 1
ATOM 2451 N N . GLU A 1 311 ? -6.430 12.672 -8.884 1.00 94.56 311 GLU A N 1
ATOM 2452 C CA . GLU A 1 311 ? -7.848 12.955 -8.666 1.00 94.56 311 GLU A CA 1
ATOM 2453 C C . GLU A 1 311 ? -8.197 13.224 -7.193 1.00 94.56 311 GLU A C 1
ATOM 2455 O O . GLU A 1 311 ? -9.177 13.912 -6.902 1.00 94.56 311 GLU A O 1
ATOM 2460 N N . LEU A 1 312 ? -7.374 12.740 -6.257 1.00 96.62 312 LEU A N 1
ATOM 2461 C CA . LEU A 1 312 ? -7.550 12.931 -4.817 1.00 96.62 312 LEU A CA 1
ATOM 2462 C C . LEU A 1 312 ? -6.781 14.152 -4.285 1.00 96.62 312 LEU A C 1
ATOM 2464 O O . LEU A 1 312 ? -7.075 14.645 -3.195 1.00 96.62 312 LEU A O 1
ATOM 2468 N N . VAL A 1 313 ? -5.838 14.704 -5.059 1.00 94.25 313 VAL A N 1
ATOM 2469 C CA . VAL A 1 313 ? -5.010 15.866 -4.670 1.00 94.25 313 VAL A CA 1
ATOM 2470 C C . VAL A 1 313 ? -5.850 17.123 -4.408 1.00 94.25 313 VAL A C 1
ATOM 2472 O O . VAL A 1 313 ? -5.444 18.004 -3.642 1.00 94.25 313 VAL A O 1
ATOM 2475 N N . GLN A 1 314 ? -7.038 17.224 -5.010 1.00 94.00 314 GLN A N 1
ATOM 2476 C CA . GLN A 1 314 ? -7.973 18.325 -4.757 1.00 94.00 314 GLN A CA 1
ATOM 2477 C C . GLN A 1 314 ? -8.404 18.417 -3.286 1.00 94.00 314 GLN A C 1
ATOM 2479 O O . GLN A 1 314 ? -8.654 19.523 -2.803 1.00 94.00 314 GLN A O 1
ATOM 2484 N N . HIS A 1 315 ? -8.400 17.293 -2.564 1.00 96.44 315 HIS A N 1
ATOM 2485 C CA . HIS A 1 315 ? -8.778 17.190 -1.154 1.00 96.44 315 HIS A CA 1
ATOM 2486 C C . HIS A 1 315 ? -7.640 17.515 -0.179 1.00 96.44 315 HIS A C 1
ATOM 2488 O O . HIS A 1 315 ? -7.867 17.579 1.028 1.00 96.44 315 HIS A O 1
ATOM 2494 N N . ILE A 1 316 ? -6.430 17.752 -0.693 1.00 95.31 316 ILE A N 1
ATOM 2495 C CA . ILE A 1 316 ? -5.262 18.155 0.093 1.00 95.31 316 ILE A CA 1
ATOM 2496 C C . ILE A 1 316 ? -5.068 19.674 -0.040 1.00 95.31 316 ILE A C 1
ATOM 2498 O O . ILE A 1 316 ? -4.818 20.153 -1.161 1.00 95.31 316 ILE A O 1
ATOM 2502 N N . PRO A 1 317 ? -5.140 20.446 1.064 1.00 93.19 317 PRO A N 1
ATOM 2503 C CA . PRO A 1 317 ? -4.848 21.875 1.050 1.00 93.19 317 PRO A CA 1
ATOM 2504 C C . PRO A 1 317 ? -3.471 22.170 0.446 1.00 93.19 317 PRO A C 1
ATOM 2506 O O . PRO A 1 317 ? -2.496 21.458 0.692 1.00 93.19 317 PRO A O 1
ATOM 2509 N N . LEU A 1 318 ? -3.370 23.237 -0.354 1.00 89.62 318 LEU A N 1
ATOM 2510 C CA . LEU A 1 318 ? -2.147 23.561 -1.100 1.00 89.62 318 LEU A CA 1
ATOM 2511 C C . LEU A 1 318 ? -0.924 23.722 -0.178 1.00 89.62 318 LEU A C 1
ATOM 2513 O O . LEU A 1 318 ? 0.161 23.256 -0.522 1.00 89.62 318 LEU A O 1
ATOM 2517 N N . ALA A 1 319 ? -1.115 24.323 1.001 1.00 87.19 319 ALA A N 1
ATOM 2518 C CA . ALA A 1 319 ? -0.066 24.534 2.000 1.00 87.19 319 ALA A CA 1
ATOM 2519 C C . ALA A 1 319 ? 0.514 23.221 2.561 1.00 87.19 319 ALA A C 1
ATOM 2521 O O . ALA A 1 319 ? 1.693 23.174 2.922 1.00 87.19 319 ALA A O 1
ATOM 2522 N N . SER A 1 320 ? -0.287 22.156 2.587 1.00 90.25 320 SER A N 1
ATOM 2523 C CA . SER A 1 320 ? 0.055 20.859 3.181 1.00 90.25 320 SER A CA 1
ATOM 2524 C C . SER A 1 320 ? 0.678 19.895 2.176 1.00 90.25 320 SER A C 1
ATOM 2526 O O . SER A 1 320 ? 1.339 18.938 2.566 1.00 90.25 320 SER A O 1
ATOM 2528 N N . ARG A 1 321 ? 0.571 20.166 0.867 1.00 89.88 321 ARG A N 1
ATOM 2529 C CA . ARG A 1 321 ? 1.155 19.309 -0.187 1.00 89.88 321 ARG A CA 1
ATOM 2530 C C . ARG A 1 321 ? 2.672 19.150 -0.089 1.00 89.88 321 ARG A C 1
ATOM 2532 O O . ARG A 1 321 ? 3.210 18.189 -0.626 1.00 89.88 321 ARG A O 1
ATOM 2539 N N . ARG A 1 322 ? 3.364 20.081 0.574 1.00 86.19 322 ARG A N 1
ATOM 2540 C CA . ARG A 1 322 ? 4.807 19.989 0.859 1.00 86.19 322 ARG A CA 1
ATOM 2541 C C . ARG A 1 322 ? 5.157 18.954 1.934 1.00 86.19 322 ARG A C 1
ATOM 2543 O O . ARG A 1 322 ? 6.315 18.581 2.035 1.00 86.19 322 ARG A O 1
ATOM 2550 N N . LEU A 1 323 ? 4.179 18.551 2.749 1.00 85.31 323 LEU A N 1
ATOM 2551 C CA . LEU A 1 323 ? 4.335 17.528 3.788 1.00 85.31 323 LEU A CA 1
ATOM 2552 C C . LEU A 1 323 ? 4.221 16.115 3.208 1.00 85.31 323 LEU A C 1
ATOM 2554 O O . LEU A 1 323 ? 4.662 15.159 3.836 1.00 85.31 323 LEU A O 1
ATOM 2558 N N . LEU A 1 324 ? 3.616 15.987 2.023 1.00 87.81 324 LEU A N 1
ATOM 2559 C CA . LEU A 1 324 ? 3.459 14.709 1.347 1.00 87.81 324 LEU A CA 1
ATOM 2560 C C . LEU A 1 324 ? 4.788 14.236 0.767 1.00 87.81 324 LEU A C 1
ATOM 2562 O O . LEU A 1 324 ? 5.574 15.019 0.224 1.00 87.81 324 LEU A O 1
ATOM 2566 N N . SER A 1 325 ? 5.006 12.927 0.824 1.00 79.12 325 SER A N 1
ATOM 2567 C CA . SER A 1 325 ? 6.134 12.308 0.150 1.00 79.12 325 SER A CA 1
ATOM 2568 C C . SER A 1 325 ? 5.818 12.219 -1.347 1.00 79.12 325 SER A C 1
ATOM 2570 O O . SER A 1 325 ? 4.663 12.088 -1.748 1.00 79.12 325 SER A O 1
ATOM 2572 N N . ARG A 1 326 ? 6.844 12.325 -2.195 1.00 69.00 326 ARG A N 1
ATOM 2573 C CA . ARG A 1 326 ? 6.737 12.054 -3.635 1.00 69.00 326 ARG A CA 1
ATOM 2574 C C . ARG A 1 326 ? 7.682 10.912 -3.957 1.00 69.00 326 ARG A C 1
ATOM 2576 O O . ARG A 1 326 ? 8.831 11.140 -4.324 1.00 69.00 326 ARG A O 1
ATOM 2583 N N . ARG A 1 327 ? 7.230 9.681 -3.709 1.00 62.72 327 ARG A N 1
ATOM 2584 C CA . ARG A 1 327 ? 8.073 8.485 -3.868 1.00 62.72 327 ARG A CA 1
ATOM 2585 C C . ARG A 1 327 ? 8.433 8.208 -5.335 1.00 62.72 327 ARG A C 1
ATOM 2587 O O . ARG A 1 327 ? 9.508 7.668 -5.586 1.00 62.72 327 ARG A O 1
ATOM 2594 N N . TRP A 1 328 ? 7.571 8.587 -6.285 1.00 53.06 328 TRP A N 1
ATOM 2595 C CA . TRP A 1 328 ? 7.723 8.346 -7.727 1.00 53.06 328 TRP A CA 1
ATOM 2596 C C . TRP A 1 328 ? 7.692 9.636 -8.534 1.00 53.06 328 TRP A C 1
ATOM 2598 O O . TRP A 1 328 ? 6.790 10.460 -8.264 1.00 53.06 328 TRP A O 1
#

pLDDT: mean 89.21, std 12.58, range [43.41, 98.69]